Protein AF-A0AAD1ILA8-F1 (afdb_monomer)

Solvent-accessible surface area (backbone atoms only — not comparable to full-atom values): 13767 Å² total; per-residue (Å²): 59,34,38,40,30,42,32,25,52,46,62,40,74,48,41,81,54,54,57,96,43,59,66,67,35,44,80,66,77,27,53,70,44,63,45,71,55,59,33,23,88,81,38,39,68,64,47,38,56,45,35,50,38,48,50,47,34,50,51,37,78,45,13,73,84,74,76,45,63,57,86,26,33,30,28,31,19,33,30,44,12,4,28,45,23,44,37,40,40,47,46,10,83,45,51,61,59,94,92,45,94,67,68,51,75,27,56,41,50,30,28,36,27,30,52,24,64,21,64,38,58,79,46,62,47,46,42,98,88,68,48,73,16,50,59,14,40,30,58,72,39,42,23,86,77,32,47,70,58,21,45,73,66,10,37,58,78,42,65,45,54,84,35,40,39,32,43,35,38,29,27,71,50,23,77,80,52,57,51,65,30,52,53,50,38,44,52,48,32,35,76,38,65,15,56,30,38,38,34,40,29,67,76,32,28,33,55,34,72,27,44,60,92,54,65,59,78,77,58,70,90,63,36,33,65,12,45,45,73,74,61,47,56,41,56,20,41,36,36,42,66,84,78,50,75,44,84,47,73,44,37,65,63,57,56,51,51,54,48,36,54,64,52,64,53,74,83,92,120

Sequence (269 aa):
MVVWLHGGGWFTGDRTLAPDLSRFFAERGIAMASIEYRLSAAATFPAQLHDVRCAIRYLRGHAARWHLNPDRIGVWGSSAGGHLAALAGLTGHMDRLEGEDEGGDASVRAVAESYGPSDLSQSAAQMPDGSPSPETRLFGARPDQAVDRARAASPLYRVRHDAPAFQISHGTADTVVPQRHSQRLHTALNAAGAVSELYLVDGYRHGFLNPGGRLEAGITEFFDDGRLHAEGQSAATLFTSSCSSVSTTFGFDTIGDFFAHHLIEKDIS

InterPro domains:
  IPR029058 Alpha/Beta hydrolase fold [G3DSA:3.40.50.1820] (1-224)
  IPR029058 Alpha/Beta hydrolase fold [SSF53474] (2-217)
  IPR049492 BD-FAE-like domain [PF20434] (1-189)
  IPR050300 GDXG lipolytic enzyme [PTHR48081] (2-263)

pLDDT: mean 92.46, std 9.96, range [34.53, 98.88]

Mean predicted aligned error: 4.26 Å

Structure (mmCIF, N/CA/C/O backbone):
data_AF-A0AAD1ILA8-F1
#
_entry.id   AF-A0AAD1ILA8-F1
#
loop_
_atom_site.group_PDB
_atom_site.id
_atom_site.type_symbol
_atom_site.label_atom_id
_atom_site.label_alt_id
_atom_site.label_comp_id
_atom_site.label_asym_id
_atom_site.label_entity_id
_atom_site.label_seq_id
_atom_site.pdbx_PDB_ins_code
_atom_site.Cartn_x
_atom_site.Cartn_y
_atom_site.Cartn_z
_atom_site.occupancy
_atom_site.B_iso_or_equiv
_atom_site.auth_seq_id
_atom_site.auth_comp_id
_atom_site.auth_asym_id
_atom_site.auth_atom_id
_atom_site.pdbx_PDB_model_num
ATOM 1 N N . MET A 1 1 ? -9.264 -8.880 10.677 1.00 96.56 1 MET A N 1
ATOM 2 C CA . MET A 1 1 ? -7.813 -9.135 10.533 1.00 96.56 1 MET A CA 1
ATOM 3 C C . MET A 1 1 ? -7.233 -8.156 9.529 1.00 96.56 1 MET A C 1
ATOM 5 O O . MET A 1 1 ? -7.985 -7.665 8.696 1.00 96.56 1 MET A O 1
ATOM 9 N N . VAL A 1 2 ? -5.928 -7.914 9.584 1.00 97.94 2 VAL A N 1
ATOM 10 C CA . VAL A 1 2 ? -5.189 -7.105 8.608 1.00 97.94 2 VAL A CA 1
ATOM 11 C C . VAL A 1 2 ? -4.089 -7.957 7.982 1.00 97.94 2 VAL A C 1
ATOM 13 O O . VAL A 1 2 ? -3.301 -8.574 8.699 1.00 97.94 2 VAL A O 1
ATOM 16 N N . VAL A 1 3 ? -4.049 -7.998 6.653 1.00 98.38 3 VAL A N 1
ATOM 17 C CA . VAL A 1 3 ? -2.976 -8.630 5.877 1.00 98.38 3 VAL A CA 1
ATOM 18 C C . VAL A 1 3 ? -1.878 -7.598 5.640 1.00 98.38 3 VAL A C 1
ATOM 20 O O . VAL A 1 3 ? -2.161 -6.547 5.075 1.00 98.38 3 VAL A O 1
ATOM 23 N N . TRP A 1 4 ? -0.650 -7.882 6.067 1.00 97.94 4 TRP A N 1
ATOM 24 C CA . TRP A 1 4 ? 0.506 -7.012 5.845 1.00 97.94 4 TRP A CA 1
ATOM 25 C C . TRP A 1 4 ? 1.328 -7.465 4.634 1.00 97.94 4 TRP A C 1
ATOM 27 O O . TRP A 1 4 ? 1.607 -8.659 4.486 1.00 97.94 4 TRP A O 1
ATOM 37 N N . LEU A 1 5 ? 1.751 -6.496 3.817 1.00 98.00 5 LEU A N 1
ATOM 38 C CA . LEU A 1 5 ? 2.577 -6.666 2.624 1.00 98.00 5 LEU A CA 1
ATOM 39 C C . LEU A 1 5 ? 3.855 -5.827 2.743 1.00 98.00 5 LEU A C 1
ATOM 41 O O . LEU A 1 5 ? 3.797 -4.601 2.845 1.00 98.00 5 LEU A O 1
ATOM 45 N N . HIS A 1 6 ? 5.012 -6.484 2.693 1.00 95.38 6 HIS A N 1
ATOM 46 C CA . HIS A 1 6 ? 6.308 -5.807 2.746 1.00 95.38 6 HIS A CA 1
ATOM 47 C C . HIS A 1 6 ? 6.610 -5.014 1.461 1.00 95.38 6 HIS A C 1
ATOM 49 O O . HIS A 1 6 ? 6.093 -5.343 0.392 1.00 95.38 6 HIS A O 1
ATOM 55 N N . GLY A 1 7 ? 7.477 -4.000 1.559 1.00 94.06 7 GLY A N 1
ATOM 56 C CA . GLY A 1 7 ? 8.055 -3.281 0.418 1.00 94.06 7 GLY A CA 1
ATOM 57 C C . GLY A 1 7 ? 9.211 -4.035 -0.252 1.00 94.06 7 GLY A C 1
ATOM 58 O O . GLY A 1 7 ? 9.182 -5.255 -0.342 1.00 94.06 7 GLY A O 1
ATOM 59 N N . GLY A 1 8 ? 10.241 -3.342 -0.746 1.00 92.69 8 GLY A N 1
ATOM 60 C CA . GLY A 1 8 ? 11.394 -3.994 -1.400 1.00 92.69 8 GLY A CA 1
ATOM 61 C C . GLY A 1 8 ? 11.319 -4.070 -2.928 1.00 92.69 8 GLY A C 1
ATOM 62 O O . GLY A 1 8 ? 11.888 -4.971 -3.551 1.00 92.69 8 GLY A O 1
ATOM 63 N N . GLY A 1 9 ? 10.600 -3.134 -3.559 1.00 94.25 9 GLY A N 1
ATOM 64 C CA . GLY A 1 9 ? 10.591 -2.971 -5.020 1.00 94.25 9 GLY A CA 1
ATOM 65 C C . GLY A 1 9 ? 10.175 -4.227 -5.791 1.00 94.25 9 GLY A C 1
ATOM 66 O O . GLY A 1 9 ? 10.640 -4.447 -6.906 1.00 94.25 9 GLY A O 1
ATOM 67 N N . TRP A 1 10 ? 9.371 -5.098 -5.177 1.00 97.50 10 TRP A N 1
ATOM 68 C CA . TRP A 1 10 ? 8.982 -6.409 -5.703 1.00 97.50 10 TRP A CA 1
ATOM 69 C C . TRP A 1 10 ? 10.145 -7.370 -6.003 1.00 97.50 10 TRP A C 1
ATOM 71 O O . TRP A 1 10 ? 9.895 -8.441 -6.545 1.00 97.50 10 TRP A O 1
ATOM 81 N N . PHE A 1 11 ? 11.409 -7.033 -5.724 1.00 95.00 11 PHE A N 1
ATOM 82 C CA . PHE A 1 11 ? 12.576 -7.871 -6.049 1.00 95.00 11 PHE A CA 1
ATOM 83 C C . PHE A 1 11 ? 13.343 -8.358 -4.814 1.00 95.00 11 PHE A C 1
ATOM 85 O O . PHE A 1 11 ? 14.230 -9.197 -4.955 1.00 95.00 11 PHE A O 1
ATOM 92 N N . THR A 1 12 ? 13.015 -7.844 -3.630 1.00 93.31 12 THR A N 1
ATOM 93 C CA . THR A 1 12 ? 13.612 -8.214 -2.343 1.00 93.31 12 THR A CA 1
ATOM 94 C C . THR A 1 12 ? 12.587 -8.040 -1.218 1.00 93.31 12 THR A C 1
ATOM 96 O O . THR A 1 12 ? 11.487 -7.534 -1.444 1.00 93.31 12 THR A O 1
ATOM 99 N N . GLY A 1 13 ? 12.964 -8.440 -0.008 1.00 90.94 13 GLY A N 1
ATOM 100 C CA . GLY A 1 13 ? 12.118 -8.420 1.178 1.00 90.94 13 GLY A CA 1
ATOM 101 C C . GLY A 1 13 ? 11.435 -9.756 1.440 1.00 90.94 13 GLY A C 1
ATOM 102 O O . GLY A 1 13 ? 11.491 -10.672 0.620 1.00 90.94 13 GLY A O 1
ATOM 103 N N . ASP A 1 14 ? 10.843 -9.849 2.625 1.00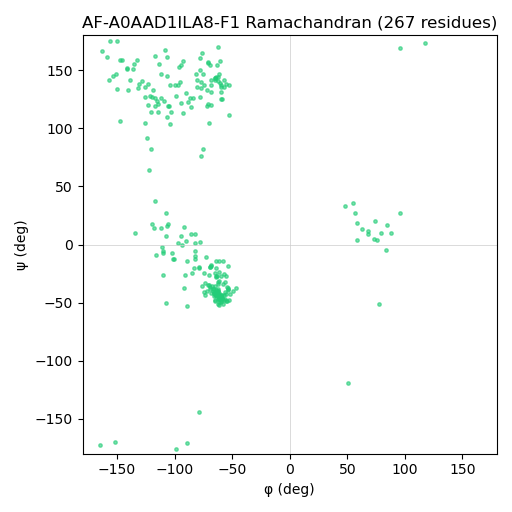 91.38 14 ASP A N 1
ATOM 104 C CA . ASP A 1 14 ? 10.092 -11.008 3.087 1.00 91.38 14 ASP A CA 1
ATOM 105 C C . ASP A 1 14 ? 9.082 -10.588 4.171 1.00 91.38 14 ASP A C 1
ATOM 107 O O . ASP A 1 14 ? 9.059 -9.440 4.644 1.00 91.38 14 ASP A O 1
ATOM 111 N N . ARG A 1 15 ? 8.251 -11.532 4.618 1.00 89.81 15 ARG A N 1
ATOM 112 C CA . ARG A 1 15 ? 7.205 -11.305 5.630 1.00 89.81 15 ARG A CA 1
ATOM 113 C C . ARG A 1 15 ? 7.735 -10.846 6.995 1.00 89.81 15 ARG A C 1
ATOM 115 O O . ARG A 1 15 ? 6.944 -10.423 7.841 1.00 89.81 15 ARG A O 1
ATOM 122 N N . THR A 1 16 ? 9.036 -10.965 7.265 1.00 87.50 16 THR A N 1
ATOM 123 C CA . THR A 1 16 ? 9.667 -10.539 8.526 1.00 87.50 16 THR A CA 1
ATOM 124 C C . THR A 1 16 ? 9.991 -9.046 8.558 1.00 87.50 16 THR A C 1
ATOM 126 O O . THR A 1 16 ? 10.391 -8.538 9.604 1.00 87.50 16 THR A O 1
ATOM 129 N N . LEU A 1 17 ? 9.783 -8.327 7.449 1.00 85.25 17 LEU A N 1
ATOM 130 C CA . LEU A 1 17 ? 9.826 -6.861 7.399 1.00 85.25 17 LEU A CA 1
ATOM 131 C C . LEU A 1 17 ? 8.557 -6.192 7.951 1.00 85.25 17 LEU A C 1
ATOM 133 O O . LEU A 1 17 ? 8.446 -4.970 7.920 1.00 85.25 17 LEU A O 1
ATOM 137 N N . ALA A 1 18 ? 7.593 -6.970 8.449 1.00 85.81 18 ALA A N 1
ATOM 138 C CA . ALA A 1 18 ? 6.435 -6.414 9.135 1.00 85.81 18 ALA A CA 1
ATOM 139 C C . ALA A 1 18 ? 6.848 -5.599 10.371 1.00 85.81 18 ALA A C 1
ATOM 141 O O . ALA A 1 18 ? 7.691 -6.068 11.143 1.00 85.81 18 ALA A O 1
ATOM 142 N N . PRO A 1 19 ? 6.243 -4.417 10.602 1.00 83.88 19 PRO A N 1
ATOM 143 C CA . PRO A 1 19 ? 6.419 -3.710 11.862 1.00 83.88 19 PRO A CA 1
ATOM 144 C C . PRO A 1 19 ? 5.876 -4.579 13.005 1.00 83.88 19 PRO A C 1
ATOM 146 O O . PRO A 1 19 ? 4.843 -5.244 12.853 1.00 83.88 19 PRO A O 1
ATOM 149 N N . ASP A 1 20 ? 6.565 -4.599 14.150 1.00 86.00 20 ASP A N 1
ATOM 150 C CA . ASP A 1 20 ? 6.153 -5.414 15.299 1.00 86.00 20 ASP A CA 1
ATOM 151 C C . ASP A 1 20 ? 4.978 -4.762 16.041 1.00 86.00 20 ASP A C 1
ATOM 153 O O . ASP A 1 20 ? 5.115 -4.132 17.088 1.00 86.00 20 ASP A O 1
ATOM 157 N N . LEU A 1 21 ? 3.796 -4.894 15.442 1.00 88.50 21 LEU A N 1
ATOM 158 C CA . LEU A 1 21 ? 2.537 -4.322 15.921 1.00 88.50 21 LEU A CA 1
ATOM 159 C C . LEU A 1 21 ? 1.512 -5.406 16.257 1.00 88.50 21 LEU A C 1
ATOM 161 O O . LEU A 1 21 ? 0.330 -5.122 16.440 1.00 88.50 21 LEU A O 1
ATOM 165 N N . SER A 1 22 ? 1.958 -6.658 16.363 1.00 87.69 22 SER A N 1
ATOM 166 C CA . SER A 1 22 ? 1.089 -7.808 16.624 1.00 87.69 22 SER A CA 1
ATOM 167 C C . SER A 1 22 ? 0.256 -7.612 17.897 1.00 87.69 22 SER A C 1
ATOM 169 O O . SER A 1 22 ? -0.967 -7.747 17.869 1.00 87.69 22 SER A O 1
ATOM 171 N N . ARG A 1 23 ? 0.904 -7.202 18.994 1.00 91.31 23 ARG A N 1
ATOM 172 C CA . ARG A 1 23 ? 0.240 -6.859 20.258 1.00 91.31 23 ARG A CA 1
ATOM 173 C C . ARG A 1 23 ? -0.649 -5.622 20.127 1.00 91.31 23 ARG A C 1
ATOM 175 O O . ARG A 1 23 ? -1.782 -5.644 20.595 1.00 91.31 23 ARG A O 1
ATOM 182 N N . PHE A 1 24 ? -0.150 -4.584 19.463 1.00 93.25 24 PHE A N 1
ATOM 183 C CA . PHE A 1 24 ? -0.859 -3.322 19.249 1.00 93.25 24 PHE A CA 1
ATOM 184 C C . PHE A 1 24 ? -2.211 -3.519 18.537 1.00 93.25 24 PHE A C 1
ATOM 186 O O . PHE A 1 24 ? -3.225 -2.954 18.951 1.00 93.25 24 PHE A O 1
ATOM 193 N N . PHE A 1 25 ? -2.253 -4.361 17.500 1.00 95.06 25 PHE A N 1
ATOM 194 C CA . PHE A 1 25 ? -3.494 -4.716 16.810 1.00 95.06 25 PHE A CA 1
ATOM 195 C C . PHE A 1 25 ? -4.343 -5.712 17.611 1.00 95.06 25 PHE A C 1
ATOM 197 O O . PHE A 1 25 ? -5.570 -5.587 17.621 1.00 95.06 25 PHE A O 1
ATOM 204 N N . ALA A 1 26 ? -3.728 -6.661 18.326 1.00 93.75 26 ALA A N 1
ATOM 205 C CA . ALA A 1 26 ? -4.461 -7.618 19.157 1.00 93.75 26 ALA A CA 1
ATOM 206 C C . ALA A 1 26 ? -5.249 -6.927 20.283 1.00 93.75 26 ALA A C 1
ATOM 208 O O . ALA A 1 26 ? -6.396 -7.295 20.536 1.00 93.75 26 ALA A O 1
ATOM 209 N N . GLU A 1 27 ? -4.686 -5.886 20.902 1.00 94.44 27 GLU A N 1
ATOM 210 C CA . GLU A 1 27 ? -5.367 -5.051 21.906 1.00 94.44 27 GLU A CA 1
ATOM 211 C C . GLU A 1 27 ? -6.576 -4.291 21.320 1.00 94.44 27 GLU A C 1
ATOM 213 O O . GLU A 1 27 ? -7.505 -3.954 22.051 1.00 94.44 27 GLU A O 1
ATOM 218 N N . ARG A 1 28 ? -6.626 -4.115 19.991 1.00 94.50 28 ARG A N 1
ATOM 219 C CA . ARG A 1 28 ? -7.769 -3.572 19.232 1.00 94.50 28 ARG A CA 1
ATOM 220 C C . ARG A 1 28 ? -8.706 -4.654 18.676 1.00 94.50 28 ARG A C 1
ATOM 222 O O . ARG A 1 28 ? -9.608 -4.355 17.898 1.00 94.50 28 ARG A O 1
ATOM 229 N N . GLY A 1 29 ? -8.503 -5.924 19.036 1.00 94.69 29 GLY A N 1
ATOM 230 C CA . GLY A 1 29 ? -9.306 -7.048 18.541 1.00 94.69 29 GLY A CA 1
ATOM 231 C C . GLY A 1 29 ? -9.014 -7.436 17.086 1.00 94.69 29 GLY A C 1
ATOM 232 O O . GLY A 1 29 ? -9.837 -8.082 16.436 1.00 94.69 29 GLY A O 1
ATOM 233 N N . ILE A 1 30 ? -7.852 -7.050 16.556 1.00 96.62 30 ILE A N 1
ATOM 234 C CA . ILE A 1 30 ? -7.455 -7.280 15.167 1.00 96.62 30 ILE A CA 1
ATOM 235 C C . ILE A 1 30 ? -6.243 -8.218 15.133 1.00 96.62 30 ILE A C 1
ATOM 237 O O . ILE A 1 30 ? -5.195 -7.933 15.697 1.00 96.62 30 ILE A O 1
ATOM 241 N N . ALA A 1 31 ? -6.355 -9.339 14.421 1.00 96.50 31 ALA A N 1
ATOM 242 C CA . ALA A 1 31 ? -5.196 -10.172 14.100 1.00 96.50 31 ALA A CA 1
ATOM 243 C C . ALA A 1 31 ? -4.413 -9.595 12.910 1.00 96.50 31 ALA A C 1
ATOM 245 O O . ALA A 1 31 ? -5.032 -9.150 11.940 1.00 96.50 31 ALA A O 1
ATOM 246 N N . MET A 1 32 ? -3.081 -9.674 12.953 1.00 95.94 32 MET A N 1
ATOM 247 C CA . MET A 1 32 ? -2.205 -9.396 11.811 1.00 95.94 32 MET A CA 1
ATOM 248 C C . MET A 1 32 ? -1.753 -10.693 11.136 1.00 95.94 32 MET A C 1
ATOM 250 O O . MET A 1 32 ? -1.357 -11.643 11.811 1.00 95.94 32 MET A O 1
ATOM 254 N N . ALA A 1 33 ? -1.755 -10.707 9.806 1.00 96.38 33 ALA A N 1
ATOM 255 C CA . ALA A 1 33 ? -1.200 -11.777 8.987 1.00 96.38 33 ALA A CA 1
ATOM 256 C C . ALA A 1 33 ? -0.184 -11.186 8.000 1.00 96.38 33 ALA A C 1
ATOM 258 O O . ALA A 1 33 ? -0.568 -10.553 7.023 1.00 96.38 33 ALA A O 1
ATOM 259 N N . SER A 1 34 ? 1.110 -11.377 8.255 1.00 96.25 34 SER A N 1
ATOM 260 C CA . SER A 1 34 ? 2.169 -10.995 7.312 1.00 96.25 34 SER A CA 1
ATOM 261 C C . SER A 1 34 ? 2.406 -12.126 6.313 1.00 96.25 34 SER A C 1
ATOM 263 O O . SER A 1 34 ? 2.622 -13.269 6.734 1.00 96.25 34 SER A O 1
ATOM 265 N N . ILE A 1 35 ? 2.346 -11.828 5.015 1.00 97.31 35 ILE A N 1
ATOM 266 C CA . ILE A 1 35 ? 2.443 -12.832 3.946 1.00 97.31 35 ILE A CA 1
ATOM 267 C C . ILE A 1 35 ? 3.674 -12.617 3.063 1.00 97.31 35 ILE A C 1
ATOM 269 O O . ILE A 1 35 ? 4.249 -11.532 3.027 1.00 97.31 35 ILE A O 1
ATOM 273 N N . GLU A 1 36 ? 4.041 -13.666 2.332 1.00 96.38 36 GLU A N 1
ATOM 274 C CA . GLU A 1 36 ? 5.001 -13.607 1.228 1.00 96.38 36 GLU A CA 1
ATOM 275 C C . GLU A 1 36 ? 4.266 -13.430 -0.102 1.00 96.38 36 GLU A C 1
ATOM 277 O O . GLU A 1 36 ? 3.134 -13.895 -0.265 1.00 96.38 36 GLU A O 1
ATOM 282 N N . TYR A 1 37 ? 4.952 -12.849 -1.080 1.00 98.19 37 TYR A N 1
ATOM 283 C CA . TYR A 1 37 ? 4.574 -12.905 -2.489 1.00 98.19 37 TYR A CA 1
ATOM 284 C C . TYR A 1 37 ? 5.819 -13.183 -3.340 1.00 98.19 37 TYR A C 1
ATOM 286 O O . TYR A 1 37 ? 6.939 -12.837 -2.961 1.00 98.19 37 TYR A O 1
ATOM 294 N N . ARG A 1 38 ? 5.660 -13.835 -4.498 1.00 98.31 38 ARG A N 1
ATOM 295 C CA . ARG A 1 38 ? 6.789 -14.162 -5.381 1.00 98.31 38 ARG A CA 1
ATOM 296 C C . ARG A 1 38 ? 7.510 -12.892 -5.816 1.00 98.31 38 ARG A C 1
ATOM 298 O O . ARG A 1 38 ? 6.914 -12.007 -6.420 1.00 98.31 38 ARG A O 1
ATOM 305 N N . LEU A 1 39 ? 8.814 -12.825 -5.578 1.00 98.38 39 LEU A N 1
ATOM 306 C CA . LEU A 1 39 ? 9.646 -11.718 -6.047 1.00 98.38 39 LEU A CA 1
ATOM 307 C C . LEU A 1 39 ? 9.830 -11.770 -7.574 1.00 98.38 39 LEU A C 1
ATOM 309 O O . LEU A 1 39 ? 9.734 -12.828 -8.196 1.00 98.38 39 LEU A O 1
ATOM 313 N N . SER A 1 40 ? 10.138 -10.628 -8.182 1.00 97.88 40 SER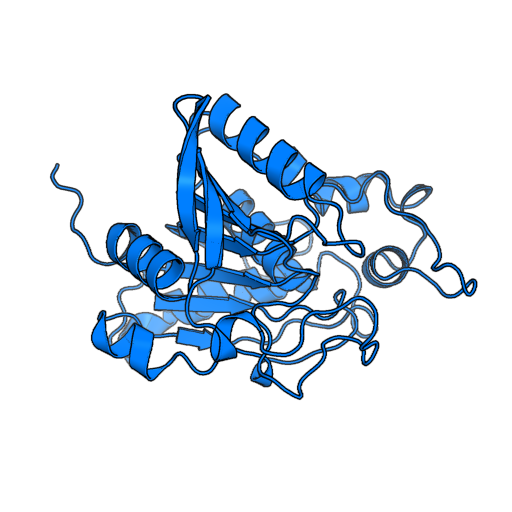 A N 1
ATOM 314 C CA . SER A 1 40 ? 10.222 -10.433 -9.636 1.00 97.88 40 SER A CA 1
ATOM 315 C C . SER A 1 40 ? 11.282 -11.294 -10.329 1.00 97.88 40 SER A C 1
ATOM 317 O O . SER A 1 40 ? 11.142 -11.613 -11.506 1.00 97.88 40 SER A O 1
ATOM 319 N N . ALA A 1 41 ? 12.307 -11.737 -9.594 1.00 96.56 41 ALA A N 1
ATOM 320 C CA . ALA A 1 41 ? 13.284 -12.706 -10.086 1.00 96.56 41 ALA A CA 1
ATOM 321 C C . ALA A 1 41 ? 12.699 -14.122 -10.261 1.00 96.56 41 ALA A C 1
ATOM 323 O O . ALA A 1 41 ? 13.207 -14.896 -11.068 1.00 96.56 41 ALA A O 1
ATOM 324 N N . ALA A 1 42 ? 11.649 -14.465 -9.508 1.00 97.81 42 ALA A N 1
ATOM 325 C CA . ALA A 1 42 ? 10.967 -15.754 -9.591 1.00 97.81 42 ALA A CA 1
ATOM 326 C C . ALA A 1 42 ? 9.792 -15.727 -10.581 1.00 97.81 42 ALA A C 1
ATOM 328 O O . ALA A 1 42 ? 9.554 -16.716 -11.272 1.00 97.81 42 ALA A O 1
ATOM 329 N N . ALA A 1 43 ? 9.050 -14.616 -10.649 1.00 97.69 43 ALA A N 1
ATOM 330 C CA . ALA A 1 43 ? 7.932 -14.453 -11.576 1.00 97.69 43 ALA A CA 1
ATOM 331 C C . ALA A 1 43 ? 7.624 -12.975 -11.854 1.00 97.69 43 ALA A C 1
ATOM 333 O O . ALA A 1 43 ? 7.628 -12.151 -10.944 1.00 97.69 43 ALA A O 1
ATOM 334 N N . THR A 1 44 ? 7.285 -12.641 -13.099 1.00 97.81 44 THR A N 1
ATOM 335 C CA . THR A 1 44 ? 6.846 -11.288 -13.476 1.00 97.81 44 THR A CA 1
ATOM 336 C C . THR A 1 44 ? 5.387 -11.032 -13.082 1.00 97.81 44 THR A C 1
ATOM 338 O O . THR A 1 44 ? 4.596 -11.968 -12.937 1.00 97.81 44 THR A O 1
ATOM 341 N N . PHE A 1 45 ? 4.990 -9.763 -12.996 1.00 98.19 45 PHE A N 1
ATOM 342 C CA . PHE A 1 45 ? 3.593 -9.358 -12.813 1.00 98.19 45 PHE A CA 1
ATOM 343 C C . PHE A 1 45 ? 2.691 -10.004 -13.883 1.00 98.19 45 PHE A C 1
ATOM 345 O O . PHE A 1 45 ? 3.081 -10.015 -15.058 1.00 98.19 45 PHE A O 1
ATOM 352 N N . PRO A 1 46 ? 1.493 -10.522 -13.533 1.00 97.88 46 PRO A N 1
ATOM 353 C CA . PRO A 1 46 ? 0.726 -10.302 -12.292 1.00 97.88 46 PRO A CA 1
ATOM 354 C C . PRO A 1 46 ? 0.954 -11.291 -11.131 1.00 97.88 46 PRO A C 1
ATOM 356 O O . PRO A 1 46 ? 0.164 -11.285 -10.187 1.00 97.88 46 PRO A O 1
ATOM 359 N N . ALA A 1 47 ? 2.015 -12.108 -11.143 1.00 98.38 47 ALA A N 1
ATOM 360 C CA . ALA A 1 47 ? 2.235 -13.154 -10.133 1.00 98.38 47 ALA A CA 1
ATOM 361 C C . ALA A 1 47 ? 2.148 -12.658 -8.675 1.00 98.38 47 ALA A C 1
ATOM 363 O O . ALA A 1 47 ? 1.499 -13.293 -7.849 1.00 98.38 47 ALA A O 1
ATOM 364 N N . GLN A 1 48 ? 2.725 -11.489 -8.381 1.00 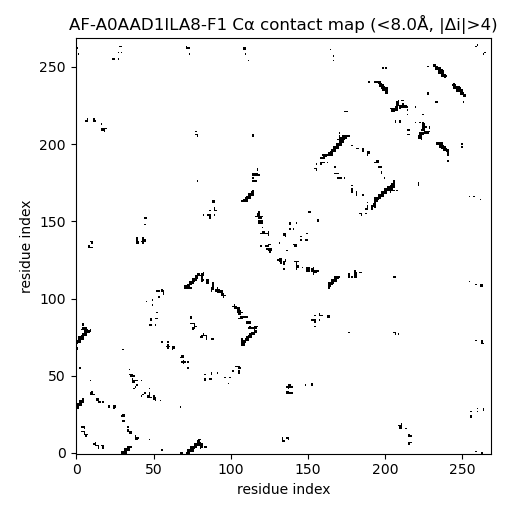98.69 48 GLN A N 1
ATOM 365 C CA . GLN A 1 48 ? 2.699 -10.863 -7.054 1.00 98.69 48 GLN A CA 1
ATOM 366 C C . GLN A 1 48 ? 1.266 -10.597 -6.577 1.00 98.69 48 GLN A C 1
ATOM 368 O O . GLN A 1 48 ? 0.906 -10.914 -5.447 1.00 98.69 48 GLN A O 1
ATOM 373 N N . LEU A 1 49 ? 0.430 -10.025 -7.450 1.00 98.62 49 LEU A N 1
ATOM 374 C CA . LEU A 1 49 ? -0.960 -9.714 -7.125 1.00 98.62 49 LEU A CA 1
ATOM 375 C C . LEU A 1 49 ? -1.793 -10.993 -6.975 1.00 98.62 49 LEU A C 1
ATOM 377 O O . LEU A 1 49 ? -2.659 -11.053 -6.103 1.00 98.62 49 LEU A O 1
ATOM 381 N N . HIS A 1 50 ? -1.520 -12.018 -7.789 1.00 98.44 50 HIS A N 1
ATOM 382 C CA . HIS A 1 50 ? -2.167 -13.326 -7.651 1.00 98.44 50 HIS A CA 1
ATOM 383 C C . HIS A 1 50 ? -1.855 -13.960 -6.294 1.00 98.44 50 HIS A C 1
ATOM 385 O O . HIS A 1 50 ? -2.765 -14.472 -5.649 1.00 98.44 50 HIS A O 1
ATOM 391 N N . ASP A 1 51 ? -0.611 -13.864 -5.820 1.00 98.56 51 ASP A N 1
ATOM 392 C CA . ASP A 1 51 ? -0.222 -14.400 -4.512 1.00 98.56 51 ASP A CA 1
ATOM 393 C C . ASP A 1 51 ? -0.944 -13.680 -3.368 1.00 98.56 51 ASP A C 1
ATOM 395 O O . ASP A 1 51 ? -1.485 -14.330 -2.473 1.00 98.56 51 ASP A O 1
ATOM 399 N N . VAL A 1 52 ? -1.043 -12.346 -3.430 1.00 98.62 52 VAL A N 1
ATOM 400 C CA . VAL A 1 52 ? -1.779 -11.549 -2.433 1.00 98.62 52 VAL A CA 1
ATOM 401 C C . VAL A 1 52 ? -3.262 -11.926 -2.402 1.00 98.62 52 VAL A C 1
ATOM 403 O O . VAL A 1 52 ? -3.825 -12.160 -1.331 1.00 98.62 52 VAL A O 1
ATOM 406 N N . ARG A 1 53 ? -3.907 -12.029 -3.568 1.00 98.38 53 ARG A N 1
ATOM 407 C CA . ARG A 1 53 ? -5.322 -12.420 -3.669 1.00 98.38 53 ARG A CA 1
ATOM 408 C C . ARG A 1 53 ? -5.553 -13.856 -3.200 1.00 98.38 53 ARG A C 1
ATOM 410 O O . ARG A 1 53 ? -6.512 -14.113 -2.473 1.00 98.38 53 ARG A O 1
ATOM 417 N N . CYS A 1 54 ? -4.651 -14.771 -3.553 1.00 98.06 54 CYS A N 1
ATOM 418 C CA . CYS A 1 54 ? -4.652 -16.150 -3.074 1.00 98.06 54 CYS A CA 1
ATOM 419 C C . CYS A 1 54 ? -4.556 -16.205 -1.545 1.00 98.06 54 CYS A C 1
ATOM 421 O O . CYS A 1 54 ? -5.363 -16.873 -0.900 1.00 98.06 54 CYS A O 1
ATOM 423 N N . ALA A 1 55 ? -3.648 -15.435 -0.943 1.00 98.12 55 ALA A N 1
ATOM 424 C CA . ALA A 1 55 ? -3.506 -15.363 0.505 1.00 98.12 55 ALA A CA 1
ATOM 425 C C . ALA A 1 55 ? -4.760 -14.798 1.194 1.00 98.12 55 ALA A C 1
ATOM 427 O O . ALA A 1 55 ? -5.185 -15.342 2.214 1.00 98.12 55 ALA A O 1
ATOM 428 N N . ILE A 1 56 ? -5.397 -13.764 0.629 1.00 98.44 56 ILE A N 1
ATOM 429 C CA . ILE A 1 56 ? -6.673 -13.230 1.137 1.00 98.44 56 ILE A CA 1
ATOM 430 C C . ILE A 1 56 ? -7.758 -14.313 1.109 1.00 98.44 56 ILE A C 1
ATOM 432 O O . ILE A 1 56 ? -8.407 -14.549 2.131 1.00 98.44 56 ILE A O 1
ATOM 436 N N . ARG A 1 57 ? -7.927 -15.016 -0.021 1.00 97.81 57 ARG A N 1
ATOM 437 C CA . ARG A 1 57 ? -8.890 -16.126 -0.140 1.00 97.81 57 ARG A CA 1
ATOM 438 C C . ARG A 1 57 ? -8.589 -17.247 0.849 1.00 97.81 57 ARG A C 1
ATOM 440 O O . ARG A 1 57 ? -9.501 -17.747 1.505 1.00 97.81 57 ARG A O 1
ATOM 447 N N . TYR A 1 58 ? -7.319 -17.612 0.999 1.00 97.50 58 TYR A N 1
ATOM 448 C CA . TYR A 1 58 ? -6.887 -18.641 1.936 1.00 97.50 58 TYR A CA 1
ATOM 449 C C . TYR A 1 58 ? -7.227 -18.256 3.380 1.00 97.50 58 TYR A C 1
ATOM 451 O O . TYR A 1 58 ? -7.853 -19.042 4.092 1.00 97.50 58 TYR A O 1
ATOM 459 N N . LEU A 1 59 ? -6.882 -17.039 3.806 1.00 97.56 59 LEU A N 1
ATOM 460 C CA . LEU A 1 59 ? -7.189 -16.539 5.147 1.00 97.56 59 LEU A CA 1
ATOM 461 C C . LEU A 1 59 ? -8.697 -16.458 5.396 1.00 97.56 59 LEU A C 1
ATOM 463 O O . LEU A 1 59 ? -9.155 -16.844 6.470 1.00 97.56 59 LEU A O 1
ATOM 467 N N . ARG A 1 60 ? -9.472 -16.023 4.397 1.00 97.62 60 ARG A N 1
ATOM 468 C CA . ARG A 1 60 ? -10.937 -15.994 4.448 1.00 97.62 60 ARG A CA 1
ATOM 469 C C . ARG A 1 60 ? -11.523 -17.397 4.617 1.00 97.62 60 ARG A C 1
ATOM 471 O O . ARG A 1 60 ? -12.280 -17.633 5.554 1.00 97.62 60 ARG A O 1
ATOM 478 N N . GLY A 1 61 ? -11.133 -18.343 3.762 1.00 97.50 61 GLY A N 1
ATOM 479 C CA . GLY A 1 61 ? -11.629 -19.723 3.784 1.00 97.50 61 GLY A CA 1
ATOM 480 C C . GLY A 1 61 ? -11.249 -20.503 5.047 1.00 97.50 61 GLY A C 1
ATOM 481 O O . GLY A 1 61 ? -11.957 -21.426 5.439 1.00 97.50 61 GLY A O 1
ATOM 482 N N . HIS A 1 62 ? -10.170 -20.102 5.725 1.00 97.44 62 HIS A N 1
ATOM 483 C CA . HIS A 1 62 ? -9.682 -20.746 6.947 1.00 97.44 62 HIS A CA 1
ATOM 484 C C . HIS A 1 62 ? -9.920 -19.916 8.216 1.00 97.44 62 HIS A C 1
ATOM 486 O O . HIS A 1 62 ? -9.462 -20.307 9.291 1.00 97.44 62 HIS A O 1
ATOM 492 N N . ALA A 1 63 ? -10.660 -18.806 8.135 1.00 97.38 63 ALA A N 1
ATOM 493 C CA . ALA A 1 63 ? -10.846 -17.865 9.240 1.00 97.38 63 ALA A CA 1
ATOM 494 C C . ALA A 1 63 ? -11.348 -18.540 10.532 1.00 97.38 63 ALA A C 1
ATOM 496 O O . ALA A 1 63 ? -10.865 -18.231 11.624 1.00 97.38 63 ALA A O 1
ATOM 497 N N . ALA A 1 64 ? -12.239 -19.532 10.406 1.00 97.44 64 ALA A N 1
ATOM 498 C CA . ALA A 1 64 ? -12.778 -20.298 11.531 1.00 97.44 64 ALA A CA 1
ATOM 499 C C . ALA A 1 64 ? -11.693 -21.005 12.366 1.00 97.44 64 ALA A C 1
ATOM 501 O O . ALA A 1 64 ? -11.818 -21.074 13.588 1.00 97.44 64 ALA A O 1
ATOM 502 N N . ARG A 1 65 ? -10.604 -21.473 11.735 1.00 96.81 65 ARG A N 1
ATOM 503 C CA . ARG A 1 65 ? -9.483 -22.150 12.416 1.00 96.81 65 ARG A CA 1
ATOM 504 C C . ARG A 1 65 ? -8.788 -21.247 13.434 1.00 96.81 65 ARG A C 1
ATOM 506 O O . ARG A 1 65 ? -8.255 -21.743 14.421 1.00 96.81 65 ARG A O 1
ATOM 513 N N . TRP A 1 66 ? -8.773 -19.943 13.176 1.00 94.44 66 TRP A N 1
ATOM 514 C CA . TRP A 1 66 ? -8.093 -18.947 14.004 1.00 94.44 66 TRP A CA 1
ATOM 515 C C . TRP A 1 66 ? -9.070 -18.009 14.715 1.00 94.44 66 TRP A C 1
ATOM 517 O O . TRP A 1 66 ? -8.657 -16.967 15.214 1.00 94.44 66 TRP A O 1
ATOM 527 N N . HIS A 1 67 ? -10.358 -18.367 14.756 1.00 94.50 67 HIS A N 1
ATOM 528 C CA . HIS A 1 67 ? -11.420 -17.555 15.356 1.00 94.50 67 HIS A CA 1
ATOM 529 C C . HIS A 1 67 ? -11.500 -16.131 14.780 1.00 94.50 67 HIS A C 1
ATOM 531 O O . HIS A 1 67 ? -11.801 -15.171 15.487 1.00 94.50 67 HIS A O 1
ATOM 537 N N . LEU A 1 68 ? -11.227 -15.992 13.481 1.00 95.44 68 LEU A N 1
ATOM 538 C CA . LEU A 1 68 ? -11.299 -14.724 12.765 1.00 95.44 68 LEU A CA 1
ATOM 539 C C . LEU A 1 68 ? -12.652 -14.579 12.063 1.00 95.44 68 LEU A C 1
ATOM 541 O O . LEU A 1 68 ? -13.273 -15.566 11.672 1.00 95.44 68 LEU A O 1
ATOM 545 N N . ASN A 1 69 ? -13.087 -13.336 11.858 1.00 95.88 69 ASN A N 1
ATOM 546 C CA . ASN A 1 69 ? -14.244 -13.042 11.019 1.00 95.88 69 ASN A CA 1
ATOM 547 C C . ASN A 1 69 ? -13.796 -12.918 9.540 1.00 95.88 69 ASN A C 1
ATOM 549 O O . ASN A 1 69 ? -12.985 -12.032 9.246 1.00 95.88 69 ASN A O 1
ATOM 553 N N . PRO A 1 70 ? -14.298 -13.774 8.626 1.00 96.69 70 PRO A N 1
ATOM 554 C CA . PRO A 1 70 ? -13.900 -13.782 7.214 1.00 96.69 70 PRO A CA 1
ATOM 555 C C . PRO A 1 70 ? -14.366 -12.548 6.422 1.00 96.69 70 PRO A C 1
ATOM 557 O O . PRO A 1 70 ? -13.777 -12.247 5.389 1.00 96.69 70 PRO A O 1
ATOM 560 N N . ASP A 1 71 ? -15.357 -11.803 6.917 1.00 95.88 71 ASP A N 1
ATOM 561 C CA . ASP A 1 71 ? -15.937 -10.627 6.247 1.00 95.88 71 ASP A CA 1
ATOM 562 C C . ASP A 1 71 ? -15.273 -9.307 6.686 1.00 95.88 71 ASP A C 1
ATOM 564 O O . ASP A 1 71 ? -15.641 -8.214 6.253 1.00 95.88 71 ASP A O 1
ATOM 568 N N . ARG A 1 72 ? -14.293 -9.390 7.596 1.00 96.56 72 ARG A N 1
ATOM 569 C CA . ARG A 1 72 ? -13.602 -8.246 8.210 1.00 96.56 72 ARG A CA 1
ATOM 570 C C . ARG A 1 72 ? -12.102 -8.341 7.958 1.00 96.56 72 ARG A C 1
ATOM 572 O O . ARG A 1 72 ? -11.301 -8.507 8.885 1.00 96.56 72 ARG A O 1
ATOM 579 N N . ILE A 1 73 ? -11.732 -8.257 6.684 1.00 98.38 73 ILE A N 1
ATOM 580 C CA . ILE A 1 73 ? -10.345 -8.302 6.210 1.00 98.38 73 ILE A CA 1
ATOM 581 C C . ILE A 1 73 ? -9.946 -6.912 5.715 1.00 98.38 73 ILE A C 1
ATOM 583 O O . ILE A 1 73 ? -10.603 -6.356 4.838 1.00 98.38 73 ILE A O 1
ATOM 587 N N . GLY A 1 74 ? -8.875 -6.361 6.277 1.00 98.62 74 GLY A N 1
ATOM 588 C CA . GLY A 1 74 ? -8.154 -5.215 5.729 1.00 98.62 74 GLY A CA 1
ATOM 589 C C . GLY A 1 74 ? -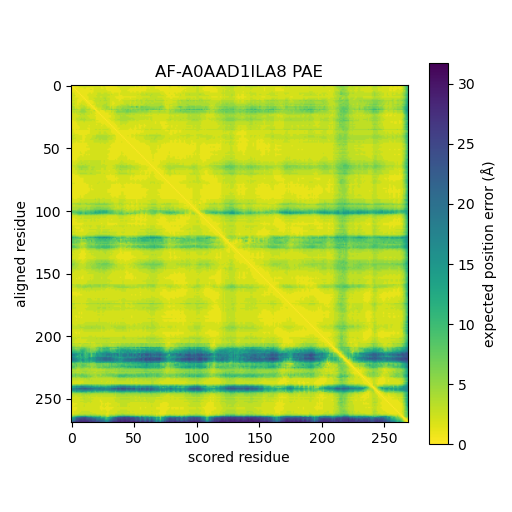6.816 -5.646 5.132 1.00 98.62 74 GLY A C 1
ATOM 590 O O . GLY A 1 74 ? -6.309 -6.722 5.456 1.00 98.62 74 GLY A O 1
ATOM 591 N N . VAL A 1 75 ? -6.231 -4.807 4.285 1.00 98.81 75 VAL A N 1
ATOM 592 C CA . VAL A 1 75 ? -4.880 -5.005 3.741 1.00 98.81 75 VAL A CA 1
ATOM 593 C C . VAL A 1 75 ? -4.046 -3.747 3.948 1.00 98.81 75 VAL A C 1
ATOM 595 O O . VAL A 1 75 ? -4.551 -2.634 3.827 1.00 98.81 75 VAL A O 1
ATOM 598 N N . TRP A 1 76 ? -2.779 -3.926 4.294 1.00 98.56 76 TRP A N 1
ATOM 599 C CA . TRP A 1 76 ? -1.837 -2.857 4.584 1.00 98.56 76 TRP A CA 1
ATOM 600 C C . TRP A 1 76 ? -0.477 -3.183 3.976 1.00 98.56 76 TRP A C 1
ATOM 602 O O . TRP A 1 76 ? -0.048 -4.333 4.026 1.00 98.56 76 TRP A O 1
ATOM 612 N N . GLY A 1 77 ? 0.226 -2.196 3.430 1.00 97.69 77 GLY A N 1
ATOM 613 C CA . GLY A 1 77 ? 1.608 -2.399 3.013 1.00 97.69 77 GLY A CA 1
ATOM 614 C C . GLY A 1 77 ? 2.391 -1.114 2.801 1.00 97.69 77 GLY A C 1
ATOM 615 O O . GLY A 1 77 ? 1.816 -0.027 2.706 1.00 97.69 77 GLY A O 1
ATOM 616 N N . SER A 1 78 ? 3.711 -1.269 2.693 1.00 95.69 78 SER A N 1
ATOM 617 C CA . SER A 1 78 ? 4.671 -0.202 2.390 1.00 95.69 78 SER A CA 1
ATOM 618 C C . SER A 1 78 ? 5.214 -0.316 0.967 1.00 95.69 78 SER A C 1
ATOM 620 O O . SER A 1 78 ? 5.425 -1.422 0.473 1.00 95.69 78 SER A O 1
ATOM 622 N N . SER A 1 79 ? 5.478 0.806 0.293 1.00 96.31 79 SER A N 1
ATOM 623 C CA . SER A 1 79 ? 6.173 0.847 -1.003 1.00 96.31 79 SER A CA 1
ATOM 624 C C . SER A 1 79 ? 5.562 -0.131 -2.032 1.00 96.31 79 SER A C 1
ATOM 626 O O . SER A 1 79 ? 4.373 -0.049 -2.344 1.00 96.31 79 SER A O 1
ATOM 628 N N . ALA A 1 80 ? 6.334 -1.101 -2.531 1.00 97.69 80 ALA A N 1
ATOM 629 C CA . ALA A 1 80 ? 5.863 -2.196 -3.384 1.00 97.69 80 ALA A CA 1
ATOM 630 C C . ALA A 1 80 ? 4.680 -2.991 -2.786 1.00 97.69 80 ALA A C 1
ATOM 632 O O . ALA A 1 80 ? 3.746 -3.344 -3.506 1.00 97.69 80 ALA A O 1
ATOM 633 N N . GLY A 1 81 ? 4.676 -3.231 -1.475 1.00 98.25 81 GLY A N 1
ATOM 634 C CA . GLY A 1 81 ? 3.565 -3.844 -0.749 1.00 98.25 81 GLY A CA 1
ATOM 635 C C . GLY A 1 81 ? 2.353 -2.923 -0.626 1.00 98.25 81 GLY A C 1
ATOM 636 O O . GLY A 1 81 ? 1.225 -3.394 -0.729 1.00 98.25 81 GLY A O 1
ATOM 637 N N . GLY A 1 82 ? 2.559 -1.611 -0.486 1.00 98.50 82 GLY A N 1
ATOM 638 C CA . GLY A 1 82 ? 1.487 -0.608 -0.519 1.00 98.50 82 GLY A CA 1
ATOM 639 C C . GLY A 1 82 ? 0.798 -0.560 -1.886 1.00 98.50 82 GLY A C 1
ATOM 640 O O . GLY A 1 82 ? -0.429 -0.584 -1.984 1.00 98.50 82 GLY A O 1
ATOM 641 N N . HIS A 1 83 ? 1.589 -0.620 -2.959 1.00 98.81 83 HIS A N 1
ATOM 642 C CA . HIS A 1 83 ? 1.096 -0.789 -4.328 1.00 98.81 83 HIS A CA 1
ATOM 643 C C . HIS A 1 83 ? 0.242 -2.056 -4.493 1.00 98.81 83 HIS A C 1
ATOM 645 O O . HIS A 1 83 ? -0.866 -1.987 -5.035 1.00 98.81 83 HIS A O 1
ATOM 651 N N . LEU A 1 84 ? 0.714 -3.199 -3.987 1.00 98.88 84 LEU A N 1
ATOM 652 C CA . LEU A 1 84 ? -0.037 -4.454 -4.033 1.00 98.88 84 LEU A CA 1
ATOM 653 C C . LEU A 1 84 ? -1.298 -4.413 -3.157 1.00 98.88 84 LEU A C 1
ATOM 655 O O . LEU A 1 84 ? -2.324 -4.951 -3.571 1.00 98.88 84 LEU A O 1
ATOM 659 N N . ALA A 1 85 ? -1.263 -3.742 -2.002 1.00 98.88 85 ALA A N 1
ATOM 660 C CA . ALA A 1 85 ? -2.421 -3.537 -1.131 1.00 98.88 85 ALA A CA 1
ATOM 661 C C . ALA A 1 85 ? -3.517 -2.742 -1.856 1.00 98.88 85 ALA A C 1
ATOM 663 O O . ALA A 1 85 ? -4.680 -3.155 -1.875 1.00 98.88 85 ALA A O 1
ATOM 664 N N . ALA A 1 86 ? -3.136 -1.653 -2.531 1.00 98.88 86 ALA A N 1
ATOM 665 C CA . ALA A 1 86 ? -4.050 -0.855 -3.337 1.00 98.88 86 ALA A CA 1
ATOM 666 C C . ALA A 1 86 ? -4.640 -1.655 -4.507 1.00 98.88 86 ALA A C 1
ATOM 668 O O . ALA A 1 86 ? -5.857 -1.647 -4.703 1.00 98.88 86 ALA A O 1
ATOM 669 N N . LEU A 1 87 ? -3.818 -2.395 -5.262 1.00 98.81 87 LEU A N 1
ATOM 670 C CA . LEU A 1 87 ? -4.317 -3.258 -6.340 1.00 98.81 87 LEU A CA 1
ATOM 671 C C . LEU A 1 87 ? -5.257 -4.349 -5.820 1.00 98.81 87 LEU A C 1
ATOM 673 O O . LEU A 1 87 ? -6.301 -4.580 -6.431 1.00 98.81 87 LEU A O 1
ATOM 677 N N . ALA A 1 88 ? -4.922 -5.007 -4.709 1.00 98.75 88 ALA A N 1
ATOM 678 C CA . ALA A 1 88 ? -5.765 -6.033 -4.104 1.00 98.75 88 ALA A CA 1
ATOM 679 C C . ALA A 1 88 ? -7.125 -5.455 -3.692 1.00 98.75 88 ALA A C 1
ATOM 681 O O . ALA A 1 88 ? -8.158 -6.006 -4.065 1.00 98.75 88 ALA A O 1
ATOM 682 N N . GLY A 1 89 ? -7.142 -4.294 -3.029 1.00 98.69 89 GLY A N 1
ATOM 683 C CA . GLY A 1 89 ? -8.385 -3.619 -2.656 1.00 98.69 89 GLY A CA 1
ATOM 684 C C . GLY A 1 89 ? -9.241 -3.187 -3.844 1.00 98.69 89 GLY A C 1
ATOM 685 O O . GLY A 1 89 ? -10.459 -3.360 -3.834 1.00 98.69 89 GLY A O 1
ATOM 686 N N . LEU A 1 90 ? -8.614 -2.687 -4.908 1.00 98.75 90 LEU A N 1
ATOM 687 C CA . LEU A 1 90 ? -9.325 -2.210 -6.096 1.00 98.75 90 LEU A CA 1
ATOM 688 C C . LEU A 1 90 ? -9.782 -3.333 -7.032 1.00 98.75 90 LEU A C 1
ATOM 690 O O . LEU A 1 90 ? -10.710 -3.136 -7.813 1.00 98.75 90 LEU A O 1
ATOM 694 N N . THR A 1 91 ? -9.182 -4.520 -6.949 1.00 98.19 91 THR A N 1
ATOM 695 C CA . THR A 1 91 ? -9.518 -5.669 -7.810 1.00 98.19 91 THR A CA 1
ATOM 696 C C . THR A 1 91 ? -10.213 -6.811 -7.074 1.00 98.19 91 THR A C 1
ATOM 698 O O . THR A 1 91 ? -10.679 -7.749 -7.715 1.00 98.19 91 THR A O 1
ATOM 701 N N . GLY A 1 92 ? -10.326 -6.758 -5.745 1.00 97.12 92 GLY A N 1
ATOM 702 C CA . GLY A 1 92 ? -10.856 -7.850 -4.922 1.00 97.12 92 GLY A CA 1
ATOM 703 C C . GLY A 1 92 ? -12.292 -8.274 -5.251 1.00 97.12 92 GLY A C 1
ATOM 704 O O . GLY A 1 92 ? -12.636 -9.437 -5.079 1.00 97.12 92 GLY A O 1
ATOM 705 N N . HIS A 1 93 ? -13.100 -7.357 -5.791 1.00 95.19 93 HIS A N 1
ATOM 706 C CA . HIS A 1 93 ? -14.466 -7.613 -6.267 1.00 95.19 93 HIS A CA 1
ATOM 707 C C . HIS A 1 93 ? -14.535 -8.496 -7.525 1.00 95.19 93 HIS A C 1
ATOM 709 O O . HIS A 1 93 ? -15.594 -9.028 -7.849 1.00 95.19 93 HIS A O 1
ATOM 715 N N . MET A 1 94 ? -13.433 -8.617 -8.269 1.00 96.00 94 MET A N 1
ATOM 716 C CA . MET A 1 94 ? -13.364 -9.464 -9.453 1.00 96.00 94 MET A CA 1
ATOM 717 C C . MET A 1 94 ? -13.205 -10.917 -9.012 1.00 96.00 94 MET A C 1
ATOM 719 O O . MET A 1 94 ? -12.250 -11.227 -8.294 1.00 96.00 94 MET A O 1
ATOM 723 N N . ASP A 1 95 ? -14.081 -11.802 -9.502 1.00 95.38 95 ASP A N 1
ATOM 724 C CA . ASP A 1 95 ? -13.998 -13.245 -9.230 1.00 95.38 95 ASP A CA 1
ATOM 725 C C . ASP A 1 95 ? -12.614 -13.804 -9.576 1.00 95.38 95 ASP A C 1
ATOM 727 O O . ASP A 1 95 ? -12.062 -14.617 -8.842 1.00 95.38 95 ASP A O 1
ATOM 731 N N . ARG A 1 96 ? -12.022 -13.327 -10.676 1.00 95.62 96 ARG A N 1
ATOM 732 C CA . ARG A 1 96 ? -10.717 -13.780 -11.148 1.00 95.62 96 ARG A CA 1
ATOM 733 C C . ARG A 1 96 ? -9.999 -12.706 -11.958 1.00 95.62 96 ARG A C 1
ATOM 735 O O . ARG A 1 96 ? -10.638 -11.956 -12.699 1.00 95.62 96 ARG A O 1
ATOM 742 N N . LEU A 1 97 ? -8.674 -12.654 -11.842 1.00 95.50 97 LEU A N 1
ATOM 743 C CA . LEU A 1 97 ? -7.809 -11.908 -12.757 1.00 95.50 97 LEU A CA 1
ATOM 744 C C . LEU A 1 97 ? -7.301 -12.788 -13.907 1.00 95.50 97 LEU A C 1
ATOM 746 O O . LEU A 1 97 ? -7.262 -14.013 -13.820 1.00 95.50 97 LEU A O 1
ATOM 750 N N . GLU A 1 98 ? -6.897 -12.159 -15.008 1.00 93.25 98 GLU A N 1
ATOM 751 C CA . GLU A 1 98 ? -6.280 -12.878 -16.123 1.00 93.25 98 GLU A CA 1
ATOM 752 C C . GLU A 1 98 ? -5.010 -13.61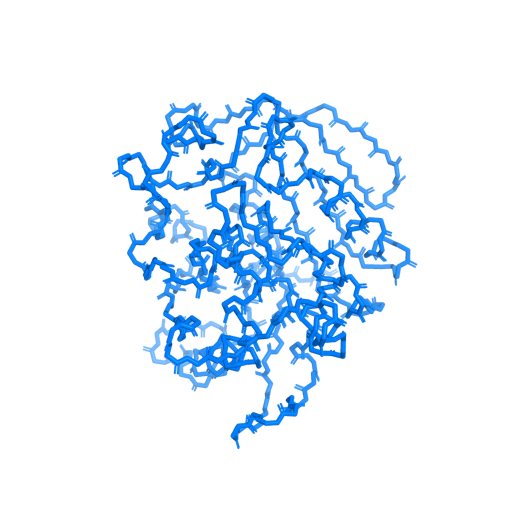5 -15.664 1.00 93.25 98 GLU A C 1
ATOM 754 O O . GLU A 1 98 ? -4.096 -13.012 -15.103 1.00 93.25 98 GLU A O 1
ATOM 759 N N . GLY A 1 99 ? -4.955 -14.928 -15.909 1.00 91.94 99 GLY A N 1
ATOM 760 C CA . GLY A 1 99 ? -3.836 -15.784 -15.504 1.00 91.94 99 GLY A CA 1
ATOM 761 C C . GLY A 1 99 ? -3.841 -16.205 -14.029 1.00 91.94 99 GLY A C 1
ATOM 762 O O . GLY A 1 99 ? -2.839 -16.737 -13.558 1.00 91.94 99 GLY A O 1
ATOM 763 N N . GLU A 1 100 ? -4.917 -15.946 -13.282 1.00 92.69 100 GLU A N 1
ATOM 764 C CA . GLU A 1 100 ? -5.083 -16.426 -11.907 1.00 92.69 100 GLU A CA 1
ATOM 765 C C . GLU A 1 100 ? -5.646 -17.862 -11.907 1.00 92.69 100 GLU A C 1
ATOM 767 O O . GLU A 1 100 ? -6.683 -18.133 -12.523 1.00 92.69 100 GLU A O 1
ATOM 772 N N . ASP A 1 101 ? -4.963 -18.788 -11.224 1.00 86.50 101 ASP A N 1
ATOM 773 C CA . ASP A 1 101 ? -5.300 -20.223 -11.243 1.00 86.50 101 ASP A CA 1
ATOM 774 C C . ASP A 1 101 ? -6.704 -20.498 -10.675 1.00 86.50 101 ASP A C 1
ATOM 776 O O . ASP A 1 101 ? -7.514 -21.229 -11.258 1.00 86.50 101 ASP A O 1
ATOM 780 N N . GLU A 1 102 ? -7.025 -19.844 -9.558 1.00 87.44 102 GLU A N 1
ATOM 781 C CA . GLU A 1 102 ? -8.274 -20.008 -8.817 1.00 87.44 102 GLU A CA 1
ATOM 782 C C . GLU A 1 102 ? -9.010 -18.674 -8.666 1.00 87.44 102 GLU A C 1
ATOM 784 O O . GLU A 1 102 ? -8.404 -17.641 -8.378 1.00 87.44 102 GLU A O 1
ATOM 789 N N . GLY A 1 103 ? -10.332 -18.710 -8.846 1.00 89.62 103 GLY A N 1
ATOM 790 C CA . GLY A 1 103 ? -11.211 -17.569 -8.591 1.00 89.62 103 GLY A CA 1
ATOM 791 C C . GLY A 1 103 ? -11.713 -17.524 -7.146 1.00 89.62 103 GLY A C 1
ATOM 792 O O . GLY A 1 103 ? -11.280 -18.301 -6.292 1.00 89.62 103 GLY A O 1
ATOM 793 N N . GLY A 1 104 ? -12.662 -16.633 -6.882 1.00 93.75 104 GLY A N 1
ATOM 794 C CA . GLY A 1 104 ? -13.334 -16.478 -5.598 1.00 93.75 104 GLY A CA 1
ATOM 795 C C . GLY A 1 104 ? -13.111 -15.115 -4.950 1.00 93.75 104 GLY A C 1
ATOM 796 O O . GLY A 1 104 ? -12.324 -14.287 -5.409 1.00 93.75 104 GLY A O 1
ATOM 797 N N . ASP A 1 105 ? -13.819 -14.894 -3.844 1.00 95.94 105 ASP A N 1
ATOM 798 C CA . ASP A 1 105 ? -13.890 -13.590 -3.189 1.00 95.94 105 ASP A CA 1
ATOM 799 C C . ASP A 1 105 ? -12.561 -13.188 -2.524 1.00 95.94 105 ASP A C 1
ATOM 801 O O . ASP A 1 105 ? -12.198 -13.673 -1.447 1.00 95.94 105 ASP A O 1
ATOM 805 N N . ALA A 1 106 ? -11.854 -12.265 -3.176 1.00 97.31 106 ALA A N 1
ATOM 806 C CA . ALA A 1 106 ? -10.642 -11.622 -2.681 1.00 97.31 106 ALA A CA 1
ATOM 807 C C . ALA A 1 106 ? -10.896 -10.168 -2.235 1.00 97.31 106 ALA A C 1
ATOM 809 O O . ALA A 1 106 ? -9.954 -9.379 -2.140 1.00 97.31 106 ALA A O 1
ATOM 810 N N . SER A 1 107 ? -12.156 -9.785 -1.995 1.00 97.75 107 SER A N 1
ATOM 811 C CA . SER A 1 107 ? -12.499 -8.449 -1.509 1.00 97.75 107 SER A CA 1
ATOM 812 C C . SER A 1 107 ? -11.905 -8.186 -0.124 1.00 97.75 107 SER A C 1
ATOM 814 O O . SER A 1 107 ? -11.627 -9.095 0.663 1.00 97.75 107 SER A O 1
ATOM 816 N N . VAL A 1 108 ? -11.695 -6.912 0.176 1.00 98.44 108 VAL A N 1
ATOM 817 C CA . VAL A 1 108 ? -11.274 -6.419 1.489 1.00 98.44 108 VAL A CA 1
ATOM 818 C C . VAL A 1 108 ? -12.117 -5.198 1.815 1.00 98.44 108 VAL A C 1
ATOM 820 O O . VAL A 1 108 ? -12.639 -4.539 0.918 1.00 98.44 108 VAL A O 1
ATOM 823 N N . ARG A 1 109 ? -12.263 -4.904 3.101 1.00 97.75 109 ARG A N 1
ATOM 824 C CA . ARG A 1 109 ? -13.130 -3.836 3.605 1.00 97.75 109 ARG A CA 1
ATOM 825 C C . ARG A 1 109 ? -12.401 -2.498 3.742 1.00 97.75 109 ARG A C 1
ATOM 827 O O . ARG A 1 109 ? -13.031 -1.450 3.664 1.00 97.75 109 ARG A O 1
ATOM 834 N N . ALA A 1 110 ? -11.082 -2.543 3.923 1.00 98.38 110 ALA A N 1
ATOM 835 C CA . ALA A 1 110 ? -10.241 -1.368 4.116 1.00 98.38 110 ALA A CA 1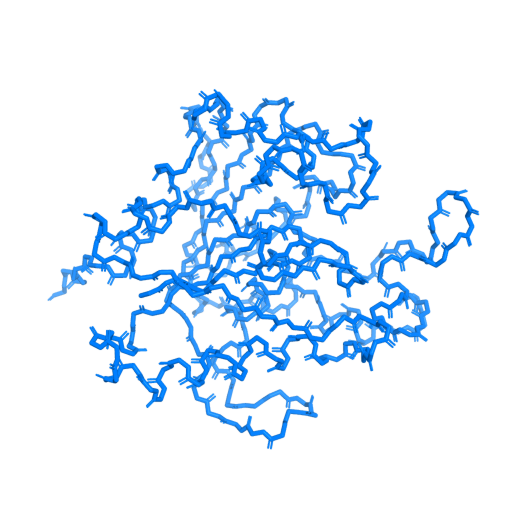
ATOM 836 C C . ALA A 1 110 ? -8.819 -1.603 3.593 1.00 98.38 110 ALA A C 1
ATOM 838 O O . ALA A 1 110 ? -8.291 -2.717 3.687 1.00 98.38 110 ALA A O 1
ATOM 839 N N . VAL A 1 111 ? -8.200 -0.544 3.078 1.00 98.88 111 VAL A N 1
ATOM 840 C CA . VAL A 1 111 ? -6.830 -0.537 2.562 1.00 98.88 111 VAL A CA 1
ATOM 841 C C . VAL A 1 111 ? -6.039 0.568 3.248 1.00 98.88 111 VAL A C 1
ATOM 843 O O . VAL A 1 111 ? -6.449 1.722 3.214 1.00 98.88 111 VAL A O 1
ATOM 846 N N . ALA A 1 112 ? -4.894 0.226 3.829 1.00 98.75 112 ALA A N 1
ATOM 847 C CA . ALA A 1 112 ? -3.871 1.201 4.179 1.00 98.75 112 ALA A CA 1
ATOM 848 C C . ALA A 1 112 ? -2.712 1.074 3.177 1.00 98.75 112 ALA A C 1
ATOM 850 O O . ALA A 1 112 ? -2.106 0.013 3.034 1.00 98.75 112 ALA A O 1
ATOM 851 N N . GLU A 1 113 ? -2.421 2.137 2.441 1.00 97.94 113 GLU A N 1
ATOM 852 C CA . GLU A 1 113 ? -1.348 2.188 1.449 1.00 97.94 113 GLU A CA 1
ATOM 853 C C . GLU A 1 113 ? -0.327 3.238 1.877 1.00 97.94 113 GLU A C 1
ATOM 855 O O . GLU A 1 113 ? -0.659 4.411 2.031 1.00 97.94 113 GLU A O 1
ATOM 860 N N . SER A 1 114 ? 0.916 2.818 2.098 1.00 97.81 114 SER A N 1
ATOM 861 C CA . SER A 1 114 ? 1.978 3.729 2.513 1.00 97.81 114 SER A CA 1
ATOM 862 C C . SER A 1 114 ? 3.055 3.831 1.439 1.00 97.81 114 SER A C 1
ATOM 864 O O . SER A 1 114 ? 3.761 2.856 1.176 1.00 97.81 114 SER A O 1
ATOM 866 N N . TYR A 1 115 ? 3.185 5.026 0.852 1.00 97.44 115 TYR A N 1
ATOM 867 C CA . TYR A 1 115 ? 4.204 5.445 -0.123 1.00 97.44 115 TYR A CA 1
ATOM 868 C C . TYR A 1 115 ? 4.451 4.481 -1.298 1.00 97.44 115 TYR A C 1
ATOM 870 O O . TYR A 1 115 ? 5.555 4.365 -1.832 1.00 97.44 115 TYR A O 1
ATOM 878 N N . GLY A 1 116 ? 3.405 3.794 -1.735 1.00 97.56 116 GLY A N 1
ATOM 879 C CA . GLY A 1 116 ? 3.377 2.940 -2.907 1.00 97.56 116 GLY A CA 1
ATOM 880 C C . GLY A 1 116 ? 3.179 3.719 -4.215 1.00 97.56 116 GLY A C 1
ATOM 881 O O . GLY A 1 116 ? 2.473 4.732 -4.272 1.00 97.56 116 GLY A O 1
ATOM 882 N N . PRO A 1 117 ? 3.777 3.254 -5.323 1.00 97.75 117 PRO A N 1
ATOM 883 C CA . PRO A 1 117 ? 3.531 3.843 -6.630 1.00 97.75 117 PRO A CA 1
ATOM 884 C C . PRO A 1 117 ? 2.118 3.503 -7.134 1.00 97.75 117 PRO A C 1
ATOM 886 O O . PRO A 1 117 ? 1.690 2.353 -7.124 1.00 97.75 117 PRO A O 1
ATOM 889 N N . SER A 1 118 ? 1.389 4.504 -7.629 1.00 97.75 118 SER A N 1
ATOM 890 C CA . SER A 1 118 ? 0.008 4.346 -8.126 1.00 97.75 118 SER A CA 1
ATOM 891 C C . SER A 1 118 ? -0.127 4.268 -9.654 1.00 97.75 118 SER A C 1
ATOM 893 O O . SER A 1 118 ? -1.189 3.900 -10.160 1.00 97.75 118 SER A O 1
ATOM 895 N N . ASP A 1 119 ? 0.934 4.604 -10.391 1.00 96.81 119 ASP A N 1
ATOM 896 C CA . ASP A 1 119 ? 0.963 4.660 -11.856 1.00 96.81 119 ASP A CA 1
ATOM 897 C C . ASP A 1 119 ? 2.357 4.272 -12.358 1.00 96.81 119 ASP A C 1
ATOM 899 O O . ASP A 1 119 ? 3.304 5.043 -12.227 1.00 96.81 119 ASP A O 1
ATOM 903 N N . LEU A 1 120 ? 2.471 3.066 -12.908 1.00 96.06 120 LEU A N 1
ATOM 904 C CA . LEU A 1 120 ? 3.712 2.489 -13.426 1.00 96.06 120 LEU A CA 1
ATOM 905 C C . LEU A 1 120 ? 3.854 2.667 -14.945 1.00 96.06 120 LEU A C 1
ATOM 907 O O . LEU A 1 120 ? 4.834 2.211 -15.532 1.00 96.06 120 LEU A O 1
ATOM 911 N N . SER A 1 121 ? 2.889 3.321 -15.606 1.00 87.75 121 SER A N 1
ATOM 912 C CA . SER A 1 121 ? 2.902 3.497 -17.068 1.00 87.75 121 SER A CA 1
ATOM 913 C C . SER A 1 121 ? 4.008 4.437 -17.559 1.00 87.75 121 SER A C 1
ATOM 915 O O . SER A 1 121 ? 4.379 4.399 -18.730 1.00 87.75 121 SER A O 1
ATOM 917 N N . GLN A 1 122 ? 4.546 5.265 -16.662 1.00 79.50 122 GLN A N 1
ATOM 918 C CA . GLN A 1 122 ? 5.605 6.238 -16.939 1.00 79.50 122 GLN A CA 1
ATOM 919 C C . GLN A 1 122 ? 6.868 5.976 -16.109 1.00 79.50 122 GLN A C 1
ATOM 921 O O . GLN A 1 122 ? 7.704 6.867 -15.953 1.00 79.50 122 GLN A O 1
ATOM 926 N N . SER A 1 123 ? 7.006 4.773 -15.547 1.00 86.38 123 SER A N 1
ATOM 927 C CA . SER A 1 123 ? 8.190 4.415 -14.770 1.00 86.38 123 SER A CA 1
ATOM 928 C C . SER A 1 123 ? 9.441 4.393 -15.644 1.00 86.38 123 SER A C 1
ATOM 930 O O . SER A 1 123 ? 9.419 3.964 -16.802 1.00 86.38 123 SER A O 1
ATOM 932 N N . ALA A 1 124 ? 10.558 4.838 -15.068 1.00 84.88 124 ALA A N 1
ATOM 933 C CA . ALA A 1 124 ? 11.850 4.744 -15.725 1.00 84.88 124 ALA A CA 1
ATOM 934 C C . ALA A 1 124 ? 12.209 3.270 -15.963 1.00 84.88 124 ALA A C 1
ATOM 936 O O . ALA A 1 124 ? 11.927 2.399 -15.141 1.00 84.88 124 ALA A O 1
ATOM 937 N N . ALA A 1 125 ? 12.862 2.981 -17.086 1.00 86.19 125 ALA A N 1
ATOM 938 C CA . ALA A 1 125 ? 13.310 1.624 -17.398 1.00 86.19 125 ALA A CA 1
ATOM 939 C C . ALA A 1 125 ? 14.602 1.223 -16.656 1.00 86.19 125 ALA A C 1
ATOM 941 O O . ALA A 1 125 ? 14.942 0.045 -16.564 1.00 86.19 125 ALA A O 1
ATOM 942 N N . GLN A 1 126 ? 15.364 2.194 -16.157 1.00 88.94 126 GLN A N 1
ATOM 943 C CA . GLN A 1 126 ? 16.672 1.972 -15.544 1.00 88.94 126 GLN A CA 1
ATOM 944 C C . GLN A 1 126 ? 16.853 2.880 -14.334 1.00 88.94 126 GLN A C 1
ATOM 946 O O . GLN A 1 126 ? 16.287 3.972 -14.275 1.00 88.94 126 GLN A O 1
ATOM 951 N N . MET A 1 127 ? 17.666 2.414 -13.393 1.00 86.38 127 MET A N 1
ATOM 952 C CA . MET A 1 127 ? 18.199 3.215 -12.296 1.00 86.38 127 MET A CA 1
ATOM 953 C C . MET A 1 127 ? 19.337 4.126 -12.805 1.00 86.38 127 MET A C 1
ATOM 955 O O . MET A 1 127 ? 19.866 3.884 -13.894 1.00 86.38 127 MET A O 1
ATOM 959 N N . PRO A 1 128 ? 19.765 5.153 -12.040 1.00 84.12 128 PRO A N 1
ATOM 960 C CA . PRO A 1 128 ? 20.859 6.045 -12.448 1.00 84.12 128 PRO A CA 1
ATOM 961 C C . PRO A 1 128 ? 22.190 5.337 -12.747 1.00 84.12 128 PRO A C 1
ATOM 963 O O . PRO A 1 128 ? 22.990 5.841 -13.530 1.00 84.12 128 PRO A O 1
ATOM 966 N N . ASP A 1 129 ? 22.419 4.165 -12.151 1.00 84.38 129 ASP A N 1
ATOM 967 C CA . ASP A 1 129 ? 23.597 3.320 -12.380 1.00 84.38 129 ASP A CA 1
ATOM 968 C C . ASP A 1 129 ? 23.494 2.432 -13.641 1.00 84.38 129 ASP A C 1
ATOM 970 O O . ASP A 1 129 ? 24.401 1.653 -13.933 1.00 84.38 129 ASP A O 1
ATOM 974 N N . GLY A 1 130 ? 22.395 2.538 -14.396 1.00 87.62 130 GLY A N 1
ATOM 975 C CA . GLY A 1 130 ? 22.127 1.769 -15.613 1.00 87.62 130 GLY A CA 1
ATOM 976 C C . GLY A 1 130 ? 21.527 0.380 -15.377 1.00 87.62 130 GLY A C 1
ATOM 977 O O . GLY A 1 130 ? 21.162 -0.293 -16.347 1.00 87.62 130 GLY A O 1
ATOM 978 N N . SER A 1 131 ? 21.384 -0.061 -14.123 1.00 89.06 131 SER A N 1
ATOM 979 C CA . SER A 1 131 ? 20.737 -1.335 -13.805 1.00 89.06 131 SER A CA 1
ATOM 980 C C . SER A 1 131 ? 19.224 -1.294 -14.092 1.00 89.06 131 SER A C 1
ATOM 982 O O . SER A 1 131 ? 18.620 -0.215 -14.093 1.00 89.06 131 SER A O 1
ATOM 984 N N . PRO A 1 132 ? 18.568 -2.445 -14.357 1.00 92.00 132 PRO A N 1
ATOM 985 C CA . PRO A 1 132 ? 17.123 -2.482 -14.570 1.00 92.00 132 PRO A CA 1
ATOM 986 C C . PRO A 1 132 ? 16.359 -1.957 -13.352 1.00 92.00 132 PRO A C 1
ATOM 988 O O . PRO A 1 132 ? 16.601 -2.420 -12.229 1.00 92.00 132 PRO A O 1
ATOM 991 N N . SER A 1 133 ? 15.409 -1.049 -13.595 1.00 94.06 133 SER A N 1
ATOM 992 C CA . SER A 1 133 ? 14.522 -0.521 -12.553 1.00 94.06 133 SER A CA 1
ATOM 993 C C . SER A 1 133 ? 13.682 -1.626 -11.896 1.00 94.06 133 SER A C 1
ATOM 995 O O . SER A 1 133 ? 13.466 -2.679 -12.516 1.00 94.06 133 SER A O 1
ATOM 997 N N . PRO A 1 134 ? 13.176 -1.413 -10.666 1.00 95.00 134 PRO A N 1
ATOM 998 C CA . PRO A 1 134 ? 12.239 -2.333 -10.021 1.00 95.00 134 PRO A CA 1
ATOM 999 C C . PRO A 1 134 ? 11.062 -2.713 -10.929 1.00 95.00 134 PRO A C 1
ATOM 1001 O O . PRO A 1 134 ? 10.709 -3.885 -11.024 1.00 95.00 134 PRO A O 1
ATOM 1004 N N . GLU A 1 135 ? 10.518 -1.757 -11.683 1.00 96.12 135 GLU A N 1
ATOM 1005 C CA . GLU A 1 135 ? 9.424 -1.975 -12.629 1.00 96.12 135 GLU A CA 1
ATOM 1006 C C . GLU A 1 135 ? 9.850 -2.806 -13.839 1.00 96.12 135 GLU A C 1
ATOM 1008 O O . GLU A 1 135 ? 9.109 -3.681 -14.281 1.00 96.12 135 GLU A O 1
ATOM 1013 N N . THR A 1 136 ? 11.065 -2.600 -14.354 1.00 96.38 136 THR A N 1
ATOM 1014 C CA . THR A 1 136 ? 11.595 -3.433 -15.445 1.00 96.38 136 THR A CA 1
ATOM 1015 C C . THR A 1 136 ? 11.759 -4.882 -15.004 1.00 96.38 136 THR A C 1
ATOM 1017 O O . THR A 1 136 ? 11.439 -5.799 -15.761 1.00 96.38 136 THR A O 1
ATOM 1020 N N . ARG A 1 137 ? 12.211 -5.109 -13.765 1.00 96.88 137 ARG A N 1
ATOM 1021 C CA . ARG A 1 137 ? 12.276 -6.455 -13.176 1.00 96.88 137 ARG A CA 1
ATOM 1022 C C . ARG A 1 137 ? 10.876 -7.032 -12.998 1.00 96.88 137 ARG A C 1
ATOM 1024 O O . ARG A 1 137 ? 10.628 -8.154 -13.427 1.00 96.88 137 ARG A O 1
ATOM 1031 N N . LEU A 1 138 ? 9.953 -6.248 -12.437 1.00 97.88 138 LEU A N 1
ATOM 1032 C CA . LEU A 1 138 ? 8.559 -6.634 -12.221 1.00 97.88 138 LEU A CA 1
ATOM 1033 C C . LEU A 1 138 ? 7.883 -7.077 -13.523 1.00 97.88 138 LEU A C 1
ATOM 1035 O O . LEU A 1 138 ? 7.160 -8.072 -13.534 1.00 97.88 138 LEU A O 1
ATOM 1039 N N . PHE A 1 139 ? 8.113 -6.369 -14.626 1.00 97.19 139 PHE A N 1
ATOM 1040 C CA . PHE A 1 139 ? 7.502 -6.698 -15.909 1.00 97.19 139 PHE A CA 1
ATOM 1041 C C . PHE A 1 139 ? 8.324 -7.681 -16.744 1.00 97.19 139 PHE A C 1
ATOM 1043 O O . PHE A 1 139 ? 7.784 -8.209 -17.711 1.00 97.19 139 PHE A O 1
ATOM 1050 N N . GLY A 1 140 ? 9.596 -7.931 -16.423 1.00 96.19 140 GLY A N 1
ATOM 1051 C CA . GLY A 1 140 ? 10.515 -8.691 -17.284 1.00 96.19 140 GLY A CA 1
ATOM 1052 C C . GLY A 1 140 ? 10.788 -8.019 -18.638 1.00 96.19 140 GLY A C 1
ATOM 1053 O O . GLY A 1 140 ? 11.298 -8.651 -19.558 1.00 96.19 140 GLY A O 1
ATOM 1054 N N . ALA A 1 141 ? 10.406 -6.751 -18.773 1.00 95.12 141 ALA A N 1
ATOM 1055 C CA . ALA A 1 141 ? 10.531 -5.917 -19.957 1.00 95.12 141 ALA A CA 1
ATOM 1056 C C . ALA A 1 141 ? 10.480 -4.452 -19.515 1.00 95.12 141 ALA A C 1
ATOM 1058 O O . ALA A 1 141 ? 10.011 -4.138 -18.420 1.00 95.12 141 ALA A O 1
ATOM 1059 N N . ARG A 1 142 ? 10.953 -3.539 -20.361 1.00 93.50 142 ARG A N 1
ATOM 1060 C CA . ARG A 1 142 ? 10.884 -2.110 -20.051 1.00 93.50 142 ARG A CA 1
ATOM 1061 C C . ARG A 1 142 ? 9.414 -1.655 -19.956 1.00 93.50 142 ARG A C 1
ATOM 1063 O O . ARG A 1 142 ? 8.601 -2.132 -20.751 1.00 93.50 142 ARG A O 1
ATOM 1070 N N . PRO A 1 143 ? 9.056 -0.716 -19.059 1.00 91.69 143 PRO A N 1
ATOM 1071 C CA . PRO A 1 143 ? 7.676 -0.233 -18.934 1.00 91.69 143 PRO A CA 1
ATOM 1072 C C . PRO A 1 143 ? 7.069 0.293 -20.247 1.00 91.69 143 PRO A C 1
ATOM 1074 O O . PRO A 1 143 ? 5.906 0.021 -20.535 1.00 91.69 143 PRO A O 1
ATOM 1077 N N . ASP A 1 144 ? 7.870 0.953 -21.092 1.00 90.38 144 ASP A N 1
ATOM 1078 C CA . ASP A 1 144 ? 7.466 1.457 -22.416 1.00 90.38 144 ASP A CA 1
ATOM 1079 C C . ASP A 1 144 ? 7.186 0.349 -23.452 1.00 90.38 144 ASP A C 1
ATOM 1081 O O . ASP A 1 144 ? 6.505 0.587 -24.446 1.00 90.38 144 ASP A O 1
ATOM 1085 N N . GLN A 1 145 ? 7.665 -0.871 -23.208 1.00 94.38 145 GLN A N 1
ATOM 1086 C CA . GLN A 1 145 ? 7.413 -2.063 -24.027 1.00 94.38 145 GLN A CA 1
ATOM 1087 C C . GLN A 1 145 ? 6.338 -2.978 -23.424 1.00 94.38 145 GLN A C 1
ATOM 1089 O O . GLN A 1 145 ? 5.852 -3.886 -24.093 1.00 94.38 145 GLN A O 1
ATOM 1094 N N . ALA A 1 146 ? 5.959 -2.743 -22.167 1.00 94.06 146 ALA A N 1
ATOM 1095 C CA . ALA A 1 146 ? 4.995 -3.533 -21.411 1.00 94.06 146 ALA A CA 1
ATOM 1096 C C . ALA A 1 146 ? 3.765 -2.697 -21.021 1.00 94.06 146 ALA A C 1
ATOM 1098 O O . ALA A 1 146 ? 3.230 -2.866 -19.929 1.00 94.06 146 ALA A O 1
ATOM 1099 N N . VAL A 1 147 ? 3.317 -1.794 -21.902 1.00 93.31 147 VAL A N 1
ATOM 1100 C CA . VAL A 1 147 ? 2.308 -0.756 -21.607 1.00 93.31 147 VAL A CA 1
ATOM 1101 C C . VAL A 1 147 ? 1.031 -1.324 -20.986 1.00 93.31 147 VAL A C 1
ATOM 1103 O O . VAL A 1 147 ? 0.582 -0.823 -19.955 1.00 93.31 147 VAL A O 1
ATOM 1106 N N . ASP A 1 148 ? 0.472 -2.396 -21.551 1.00 93.56 148 ASP A N 1
ATOM 1107 C CA . ASP A 1 148 ? -0.753 -3.007 -21.022 1.00 93.56 148 ASP A CA 1
ATOM 1108 C C . ASP A 1 148 ? -0.533 -3.611 -19.634 1.00 93.56 148 ASP A C 1
ATOM 1110 O O . ASP A 1 148 ? -1.368 -3.450 -18.745 1.00 93.56 148 ASP A O 1
ATOM 1114 N N . ARG A 1 149 ? 0.629 -4.233 -19.404 1.00 94.69 149 ARG A N 1
ATOM 1115 C CA . ARG A 1 149 ? 1.011 -4.787 -18.098 1.00 94.69 149 ARG A CA 1
ATOM 1116 C C . ARG A 1 149 ? 1.257 -3.678 -17.076 1.00 94.69 149 ARG A C 1
ATOM 1118 O O . ARG A 1 149 ? 0.788 -3.788 -15.949 1.00 94.69 149 ARG A O 1
ATOM 1125 N N . ALA A 1 150 ? 1.921 -2.596 -17.473 1.00 96.19 150 ALA A N 1
ATOM 1126 C CA . ALA A 1 150 ? 2.163 -1.432 -16.630 1.00 96.19 150 ALA A CA 1
ATOM 1127 C C . ALA A 1 150 ? 0.849 -0.743 -16.240 1.00 96.19 150 ALA A C 1
ATOM 1129 O O . ALA A 1 150 ? 0.629 -0.432 -15.068 1.00 96.19 150 ALA A O 1
ATOM 1130 N N . ARG A 1 151 ? -0.078 -0.588 -17.192 1.00 95.88 151 ARG A N 1
ATOM 1131 C CA . ARG A 1 151 ? -1.433 -0.090 -16.932 1.00 95.88 151 ARG A CA 1
ATOM 1132 C C . ARG A 1 151 ? -2.214 -1.043 -16.026 1.00 95.88 151 ARG A C 1
ATOM 1134 O O . ARG A 1 151 ? -2.852 -0.596 -15.075 1.00 95.88 151 ARG A O 1
ATOM 1141 N N . ALA A 1 152 ? -2.138 -2.350 -16.276 1.00 96.06 152 ALA A N 1
ATOM 1142 C CA . ALA A 1 152 ? -2.783 -3.365 -15.452 1.00 96.06 152 ALA A CA 1
ATOM 1143 C C . ALA A 1 152 ? -2.250 -3.366 -14.011 1.00 96.06 152 ALA A C 1
ATOM 1145 O O . ALA A 1 152 ? -3.033 -3.603 -13.091 1.00 96.06 152 ALA A O 1
ATOM 1146 N N . ALA A 1 153 ? -0.965 -3.062 -13.831 1.00 97.88 153 ALA A N 1
ATOM 1147 C CA . ALA A 1 153 ? -0.283 -2.944 -12.552 1.00 97.88 153 ALA A CA 1
ATOM 1148 C C . ALA A 1 153 ? -0.403 -1.553 -11.912 1.00 97.88 153 ALA A C 1
ATOM 1150 O O . ALA A 1 153 ? 0.275 -1.292 -10.934 1.00 97.88 153 ALA A O 1
ATOM 1151 N N . SER A 1 154 ? -1.217 -0.633 -12.423 1.00 98.38 154 SER A N 1
ATOM 1152 C CA . SER A 1 154 ? -1.323 0.717 -11.857 1.00 98.38 154 SER A CA 1
ATOM 1153 C C . SER A 1 154 ? -2.647 0.881 -11.102 1.00 98.38 154 SER A C 1
ATOM 1155 O O . SER A 1 154 ? -3.693 0.941 -11.761 1.00 98.38 154 SER A O 1
ATOM 1157 N N . PRO A 1 155 ? -2.641 0.979 -9.752 1.00 98.56 155 PRO A N 1
ATOM 1158 C CA . PRO A 1 155 ? -3.847 1.210 -8.950 1.00 98.56 155 PRO A CA 1
ATOM 1159 C C . PRO A 1 155 ? -4.737 2.335 -9.480 1.00 98.56 155 PRO A C 1
ATOM 1161 O O . PRO A 1 155 ? -5.958 2.206 -9.488 1.00 98.56 155 PRO A O 1
ATOM 1164 N N . LEU A 1 156 ? -4.133 3.408 -10.000 1.00 97.94 156 LEU A N 1
ATOM 1165 C CA . LEU A 1 156 ? -4.851 4.571 -10.511 1.00 97.94 156 LEU A CA 1
ATOM 1166 C C . LEU A 1 156 ? -5.875 4.223 -11.607 1.00 97.94 156 LEU A C 1
ATOM 1168 O O . LEU A 1 156 ? -6.923 4.856 -11.683 1.00 97.94 156 LEU A O 1
ATOM 1172 N N . TYR A 1 157 ? -5.610 3.201 -12.428 1.00 97.75 157 TYR A N 1
ATOM 1173 C CA . TYR A 1 157 ? -6.529 2.759 -13.486 1.00 97.75 157 TYR A CA 1
ATOM 1174 C C . TYR A 1 157 ? -7.530 1.688 -13.030 1.00 97.75 157 TYR A C 1
ATOM 1176 O O . TYR A 1 157 ? -8.285 1.176 -13.854 1.00 97.75 157 TYR A O 1
ATOM 1184 N N . ARG A 1 158 ? -7.525 1.320 -11.743 1.00 97.94 158 ARG A N 1
ATOM 1185 C CA . ARG A 1 158 ? -8.443 0.338 -11.139 1.00 97.94 158 ARG A CA 1
ATOM 1186 C C . ARG A 1 158 ? -9.448 0.970 -10.175 1.00 97.94 158 ARG A C 1
ATOM 1188 O O . ARG A 1 158 ? -10.283 0.259 -9.624 1.00 97.94 158 ARG A O 1
ATOM 1195 N N . VAL A 1 159 ? -9.365 2.284 -9.966 1.00 98.31 159 VAL A N 1
ATOM 1196 C CA . VAL A 1 159 ? -10.299 3.025 -9.116 1.00 98.31 159 VAL A CA 1
ATOM 1197 C C . VAL A 1 159 ? -11.730 2.883 -9.641 1.00 98.31 159 VAL A C 1
ATOM 1199 O O . VAL A 1 159 ? -11.983 2.984 -10.841 1.00 98.31 159 VAL A O 1
ATOM 1202 N N . ARG A 1 160 ? -12.662 2.644 -8.717 1.00 96.44 160 ARG A N 1
ATOM 1203 C CA . ARG A 1 160 ? -14.090 2.409 -8.965 1.00 96.44 160 ARG A CA 1
ATOM 1204 C C . ARG A 1 160 ? -14.923 2.989 -7.826 1.00 96.44 160 ARG A C 1
ATOM 1206 O O . ARG A 1 160 ? -14.403 3.188 -6.731 1.00 96.44 160 ARG A O 1
ATOM 1213 N N . HIS A 1 161 ? -16.202 3.241 -8.091 1.00 94.56 161 HIS A N 1
ATOM 1214 C CA . HIS A 1 161 ? -17.101 3.925 -7.153 1.00 94.56 161 HIS A CA 1
ATOM 1215 C C . HIS A 1 161 ? -17.359 3.182 -5.836 1.00 94.56 161 HIS A C 1
ATOM 1217 O O . HIS A 1 161 ? -17.626 3.782 -4.805 1.00 94.56 161 HIS A O 1
ATOM 1223 N N . ASP A 1 162 ? -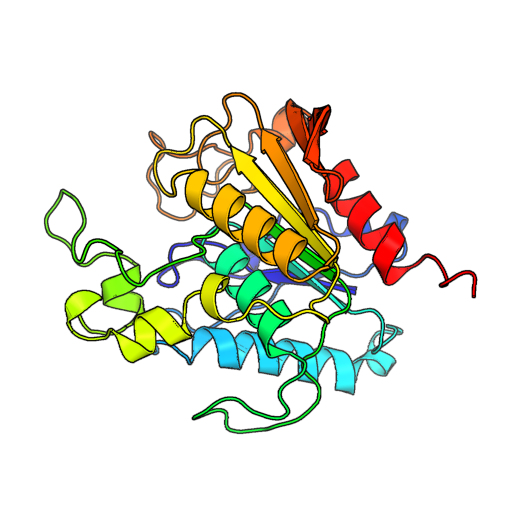17.249 1.865 -5.880 1.00 93.69 162 ASP A N 1
ATOM 1224 C CA . ASP A 1 162 ? -17.475 0.908 -4.807 1.00 93.69 162 ASP A CA 1
ATOM 1225 C C . ASP A 1 162 ? -16.144 0.324 -4.297 1.00 93.69 162 ASP A C 1
ATOM 1227 O O . ASP A 1 162 ? -16.065 -0.823 -3.841 1.00 93.69 162 ASP A O 1
ATOM 1231 N N . ALA A 1 163 ? -15.058 1.097 -4.429 1.00 97.00 163 ALA A N 1
ATOM 1232 C CA . ALA A 1 163 ? -13.779 0.791 -3.801 1.00 97.00 163 ALA A CA 1
ATOM 1233 C C . ALA A 1 163 ? -13.919 0.778 -2.263 1.00 97.00 163 ALA A C 1
ATOM 1235 O O . ALA A 1 163 ? -14.717 1.543 -1.718 1.00 97.00 163 ALA A O 1
ATOM 1236 N N . PRO A 1 164 ? -13.154 -0.077 -1.553 1.00 97.38 164 PRO A N 1
ATOM 1237 C CA . PRO A 1 164 ? -13.117 -0.043 -0.092 1.00 97.38 164 PRO A CA 1
ATOM 1238 C C . PRO A 1 164 ? -12.583 1.300 0.417 1.00 97.38 164 PRO A C 1
ATOM 1240 O O . PRO A 1 164 ? -12.051 2.090 -0.360 1.00 97.38 164 PRO A O 1
ATOM 1243 N N . ALA A 1 165 ? -12.685 1.551 1.722 1.00 97.62 165 ALA A N 1
ATOM 1244 C CA . ALA A 1 165 ? -12.073 2.734 2.318 1.00 97.62 165 AL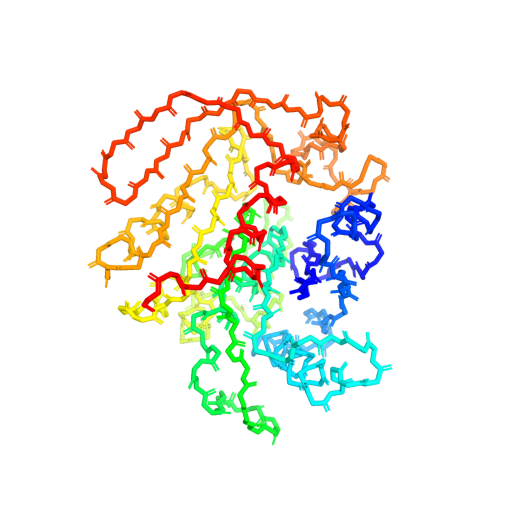A A CA 1
ATOM 1245 C C . ALA A 1 165 ? -10.539 2.677 2.207 1.00 97.62 165 ALA A C 1
ATOM 1247 O O . ALA A 1 165 ? -9.943 1.608 2.373 1.00 97.62 165 ALA A O 1
ATOM 1248 N N . PHE A 1 166 ? -9.910 3.825 1.947 1.00 98.56 166 PHE A N 1
ATOM 1249 C CA . PHE A 1 166 ? -8.459 3.971 1.835 1.00 98.56 166 PHE A CA 1
ATOM 1250 C C . PHE A 1 166 ? -7.909 4.950 2.868 1.00 98.56 166 PHE A C 1
ATOM 1252 O O . PHE A 1 166 ? -8.286 6.119 2.868 1.00 98.56 166 PHE A O 1
ATOM 1259 N N . GLN A 1 167 ? -6.922 4.512 3.639 1.00 98.50 167 GLN A N 1
ATOM 1260 C CA . GLN A 1 167 ? -5.940 5.403 4.240 1.00 98.50 167 GLN A CA 1
ATOM 1261 C C . GLN A 1 167 ? -4.677 5.368 3.381 1.00 98.50 167 GLN A C 1
ATOM 1263 O O . GLN A 1 167 ? -4.151 4.299 3.079 1.00 98.50 167 GLN A O 1
ATOM 1268 N N . ILE A 1 168 ? -4.188 6.533 2.986 1.00 98.69 168 ILE A N 1
ATOM 1269 C CA . ILE A 1 168 ? -2.960 6.697 2.222 1.00 98.69 168 ILE A CA 1
ATOM 1270 C C . ILE A 1 168 ? -1.989 7.525 3.054 1.00 98.69 168 ILE A C 1
ATOM 1272 O O . ILE A 1 168 ? -2.374 8.572 3.572 1.00 98.69 168 ILE A O 1
ATOM 1276 N N . SER A 1 169 ? -0.730 7.110 3.167 1.00 98.56 169 SER A N 1
ATOM 1277 C CA . SER A 1 169 ? 0.300 7.898 3.852 1.00 98.56 169 SER A CA 1
ATOM 1278 C C . SER A 1 169 ? 1.576 8.028 3.032 1.00 98.56 169 SER A C 1
ATOM 1280 O O . SER A 1 169 ? 2.019 7.083 2.384 1.00 98.56 169 SER A O 1
ATOM 1282 N N . HIS A 1 170 ? 2.170 9.221 3.020 1.00 98.44 170 HIS A N 1
ATOM 1283 C CA . HIS A 1 170 ? 3.330 9.512 2.182 1.00 98.44 170 HIS A CA 1
ATOM 1284 C C . HIS A 1 170 ? 4.229 10.574 2.816 1.00 98.44 170 HIS A C 1
ATOM 1286 O O . HIS A 1 170 ? 3.740 11.602 3.274 1.00 98.44 170 HIS A O 1
ATOM 1292 N N . GLY A 1 171 ? 5.542 10.350 2.832 1.00 97.69 171 GLY A N 1
ATOM 1293 C CA . GLY A 1 171 ? 6.502 11.306 3.383 1.00 97.69 171 GLY A CA 1
ATOM 1294 C C . GLY A 1 171 ? 6.763 12.475 2.430 1.00 97.69 171 GLY A C 1
ATOM 1295 O O . GLY A 1 171 ? 6.985 12.273 1.238 1.00 97.69 171 GLY A O 1
ATOM 1296 N N . THR A 1 172 ? 6.774 13.713 2.926 1.00 97.50 172 THR A N 1
ATOM 1297 C CA . THR A 1 172 ? 6.978 14.893 2.061 1.00 97.50 172 THR A CA 1
ATOM 1298 C C . THR A 1 172 ? 8.417 15.054 1.558 1.00 97.50 172 THR A C 1
ATOM 1300 O O . THR A 1 172 ? 8.659 15.846 0.646 1.00 97.50 172 THR A O 1
ATOM 1303 N N . ALA A 1 173 ? 9.365 14.287 2.106 1.00 95.81 173 ALA A N 1
ATOM 1304 C CA . ALA A 1 173 ? 10.758 14.217 1.670 1.00 95.81 173 ALA A CA 1
ATOM 1305 C C . ALA A 1 173 ? 11.090 12.904 0.928 1.00 95.81 173 ALA A C 1
ATOM 1307 O O . ALA A 1 173 ? 12.266 12.567 0.770 1.00 95.81 173 ALA A O 1
ATOM 1308 N N . ASP A 1 174 ? 10.081 12.153 0.474 1.00 95.31 174 ASP A N 1
ATOM 1309 C CA . ASP A 1 174 ? 10.277 10.945 -0.326 1.00 95.31 174 ASP A CA 1
ATOM 1310 C C . ASP A 1 174 ? 10.840 11.280 -1.719 1.00 95.31 174 ASP A C 1
ATOM 1312 O O . ASP A 1 174 ? 10.241 12.011 -2.513 1.00 95.31 174 ASP A O 1
ATOM 1316 N N . THR A 1 175 ? 12.024 10.738 -2.006 1.00 92.38 175 THR A N 1
ATOM 1317 C CA . THR A 1 175 ? 12.734 10.907 -3.285 1.00 92.38 175 THR A CA 1
ATOM 1318 C C . THR A 1 175 ? 12.767 9.630 -4.122 1.00 92.38 175 THR A C 1
ATOM 1320 O O . THR A 1 175 ? 13.215 9.670 -5.267 1.00 92.38 175 THR A O 1
ATOM 1323 N N . VAL A 1 176 ? 12.270 8.514 -3.579 1.00 91.19 176 VAL A N 1
ATOM 1324 C CA . VAL A 1 176 ? 12.214 7.211 -4.250 1.00 91.19 176 VAL A CA 1
ATOM 1325 C C . VAL A 1 176 ? 10.901 7.094 -5.015 1.00 91.19 176 VAL A C 1
ATOM 1327 O O . VAL A 1 176 ? 10.902 6.849 -6.221 1.00 91.19 176 VAL A O 1
ATOM 1330 N N . VAL A 1 177 ? 9.778 7.335 -4.335 1.00 93.94 177 VAL A N 1
ATOM 1331 C CA . VAL A 1 177 ? 8.447 7.409 -4.942 1.00 93.94 177 VAL A CA 1
ATOM 1332 C C . VAL A 1 177 ? 7.900 8.801 -4.658 1.00 93.94 177 VAL A C 1
ATOM 1334 O O . VAL A 1 177 ? 7.656 9.135 -3.513 1.00 93.94 177 VAL A O 1
ATOM 1337 N N . PRO A 1 178 ? 7.686 9.656 -5.667 1.00 94.75 178 PRO A N 1
ATOM 1338 C CA . PRO A 1 178 ? 7.208 11.006 -5.390 1.00 94.75 178 PRO A CA 1
ATOM 1339 C C . PRO A 1 178 ? 5.763 11.022 -4.860 1.00 94.75 178 PRO A C 1
ATOM 1341 O O . PRO A 1 178 ? 4.880 10.406 -5.465 1.00 94.75 178 PRO A O 1
ATOM 1344 N N . GLN A 1 179 ? 5.480 11.841 -3.837 1.00 96.62 179 GLN A N 1
ATOM 1345 C CA . GLN A 1 179 ? 4.157 11.948 -3.183 1.00 96.62 179 GLN A CA 1
ATOM 1346 C C . GLN A 1 179 ? 2.967 12.223 -4.119 1.00 96.62 179 GLN A C 1
ATOM 1348 O O . GLN A 1 179 ? 1.814 11.947 -3.778 1.00 96.62 179 GLN A O 1
ATOM 1353 N N . ARG A 1 180 ? 3.231 12.706 -5.343 1.00 96.94 180 ARG A N 1
ATOM 1354 C CA . ARG A 1 180 ? 2.217 12.844 -6.399 1.00 96.94 180 ARG A CA 1
ATOM 1355 C C . ARG A 1 180 ? 1.491 11.528 -6.702 1.00 96.94 180 ARG A C 1
ATOM 1357 O O . ARG A 1 180 ? 0.360 11.573 -7.174 1.00 96.94 180 ARG A O 1
ATOM 1364 N N . HIS A 1 181 ? 2.117 10.371 -6.468 1.00 98.00 181 HIS A N 1
ATOM 1365 C CA . HIS A 1 181 ? 1.464 9.072 -6.639 1.00 98.00 181 HIS A CA 1
ATOM 1366 C C . HIS A 1 181 ? 0.280 8.917 -5.682 1.00 98.00 181 HIS A C 1
ATOM 1368 O O . HIS A 1 181 ? -0.837 8.651 -6.138 1.00 98.00 181 HIS A O 1
ATOM 1374 N N . SER A 1 182 ? 0.500 9.172 -4.394 1.00 98.44 182 SER A N 1
ATOM 1375 C CA . SER A 1 182 ? -0.539 9.136 -3.364 1.00 98.44 182 SER A CA 1
ATOM 1376 C C . SER A 1 182 ? -1.577 10.245 -3.556 1.00 98.44 182 SER A C 1
ATOM 1378 O O . SER A 1 182 ? -2.774 9.981 -3.484 1.00 98.44 182 SER A O 1
ATOM 1380 N N . GLN A 1 183 ? -1.154 11.462 -3.926 1.00 97.88 183 GLN A N 1
ATOM 1381 C CA . GLN A 1 183 ? -2.079 12.564 -4.239 1.00 97.88 183 GLN A CA 1
ATOM 1382 C C . GLN A 1 183 ? -3.014 12.237 -5.415 1.00 97.88 183 GLN A C 1
ATOM 1384 O O . GLN A 1 183 ? -4.220 12.481 -5.335 1.00 97.88 183 GLN A O 1
ATOM 1389 N N . ARG A 1 184 ? -2.484 11.664 -6.508 1.00 97.94 184 ARG A N 1
ATOM 1390 C CA . ARG A 1 184 ? -3.286 11.259 -7.677 1.00 97.94 184 ARG A CA 1
ATOM 1391 C C . ARG A 1 184 ? -4.255 10.133 -7.334 1.00 97.94 184 ARG A C 1
ATOM 1393 O O . ARG A 1 184 ? -5.401 10.190 -7.773 1.00 97.94 184 ARG A O 1
ATOM 1400 N N . LEU A 1 185 ? -3.817 9.141 -6.554 1.00 98.44 185 LEU A N 1
ATOM 1401 C CA . LEU A 1 185 ? -4.676 8.034 -6.134 1.00 98.44 185 LEU A CA 1
ATOM 1402 C C . LEU A 1 185 ? -5.820 8.526 -5.238 1.00 98.44 185 LEU A C 1
ATOM 1404 O O . LEU A 1 185 ? -6.974 8.240 -5.537 1.00 98.44 185 LEU A O 1
ATOM 1408 N N . HIS A 1 186 ? -5.516 9.333 -4.219 1.00 98.00 186 HIS A N 1
ATOM 1409 C CA . HIS A 1 186 ? -6.514 9.965 -3.351 1.00 98.00 186 HIS A CA 1
ATOM 1410 C C . HIS A 1 186 ? -7.532 10.792 -4.150 1.00 98.00 186 HIS A C 1
ATOM 1412 O O . HIS A 1 186 ? -8.740 10.641 -3.985 1.00 98.00 186 HIS A O 1
ATOM 1418 N N . THR A 1 187 ? -7.048 11.623 -5.079 1.00 97.38 187 THR A N 1
ATOM 1419 C CA . THR A 1 187 ? -7.914 12.437 -5.947 1.00 97.38 187 THR A CA 1
ATOM 1420 C C . THR A 1 187 ? -8.846 11.563 -6.784 1.00 97.38 187 THR A C 1
ATOM 1422 O O . THR A 1 187 ? -10.035 11.855 -6.881 1.00 97.38 187 THR A O 1
ATOM 1425 N N . ALA A 1 188 ? -8.329 10.480 -7.372 1.00 97.81 188 ALA A N 1
ATOM 1426 C CA . ALA A 1 188 ? -9.134 9.560 -8.168 1.00 97.81 188 ALA A CA 1
ATOM 1427 C C . ALA A 1 188 ? -10.176 8.815 -7.318 1.00 97.81 188 ALA A C 1
ATOM 1429 O O . ALA A 1 188 ? -11.323 8.700 -7.744 1.00 97.81 188 ALA A O 1
ATOM 1430 N N . LEU A 1 189 ? -9.803 8.344 -6.122 1.00 97.88 189 LEU A N 1
ATOM 1431 C CA . LEU A 1 189 ? -10.716 7.682 -5.182 1.00 97.88 189 LEU A CA 1
ATOM 1432 C C . LEU A 1 189 ? -11.866 8.611 -4.777 1.00 97.88 189 LEU A C 1
ATOM 1434 O O . LEU A 1 189 ? -13.028 8.230 -4.903 1.00 97.88 189 LEU A O 1
ATOM 1438 N N . ASN A 1 190 ? -11.552 9.853 -4.398 1.00 95.81 190 ASN A N 1
ATOM 1439 C CA . ASN A 1 190 ? -12.563 10.857 -4.068 1.00 95.81 190 ASN A CA 1
ATOM 1440 C C . ASN A 1 190 ? -13.469 11.172 -5.264 1.00 95.81 190 ASN A C 1
ATOM 1442 O O . ASN A 1 190 ? -14.685 11.241 -5.113 1.00 95.81 190 ASN A O 1
ATOM 1446 N N . ALA A 1 191 ? -12.900 11.327 -6.465 1.00 95.94 191 ALA A N 1
ATOM 1447 C CA . ALA A 1 191 ? -13.675 11.579 -7.680 1.00 95.94 191 ALA A CA 1
ATOM 1448 C C . ALA A 1 191 ? -14.618 10.415 -8.036 1.00 95.94 191 ALA A C 1
ATOM 1450 O O . ALA A 1 191 ? -15.657 10.637 -8.655 1.00 95.94 191 ALA A O 1
ATOM 1451 N N . ALA A 1 192 ? -14.276 9.189 -7.634 1.00 96.38 192 ALA A N 1
ATOM 1452 C CA . ALA A 1 192 ? -15.138 8.022 -7.772 1.00 96.38 192 ALA A CA 1
ATOM 1453 C C . ALA A 1 192 ? -16.188 7.900 -6.649 1.00 96.38 192 ALA A C 1
ATOM 1455 O O . ALA A 1 192 ? -17.096 7.085 -6.772 1.00 96.38 192 ALA A O 1
ATOM 1456 N N . GLY A 1 193 ? -16.102 8.706 -5.586 1.00 94.88 193 GLY A N 1
ATOM 1457 C CA . GLY A 1 193 ? -17.004 8.653 -4.430 1.00 94.88 193 GLY A CA 1
ATOM 1458 C C . GLY A 1 193 ? -16.575 7.677 -3.329 1.00 94.88 193 GLY A C 1
ATOM 1459 O O . GLY A 1 193 ? -17.352 7.432 -2.409 1.00 94.88 193 GLY A O 1
ATOM 1460 N N . ALA A 1 194 ? -15.359 7.129 -3.400 1.00 94.19 194 ALA A N 1
ATOM 1461 C CA . ALA A 1 194 ? -14.812 6.271 -2.354 1.00 94.19 194 ALA A CA 1
ATOM 1462 C C . ALA A 1 194 ? -14.310 7.098 -1.157 1.00 94.19 194 ALA A C 1
ATOM 1464 O O . ALA A 1 194 ? -13.837 8.225 -1.317 1.00 94.19 194 ALA A O 1
ATOM 1465 N N . VAL A 1 195 ? -14.361 6.511 0.043 1.00 94.62 195 VAL A N 1
ATOM 1466 C CA . VAL A 1 195 ? -13.763 7.105 1.249 1.00 94.62 195 VAL A CA 1
ATOM 1467 C C . VAL A 1 195 ? -12.244 7.031 1.134 1.00 94.62 195 VAL A C 1
ATOM 1469 O O . VAL A 1 195 ? -11.681 5.941 1.014 1.00 94.62 195 VAL A O 1
ATOM 1472 N N . SER A 1 196 ? -11.578 8.184 1.181 1.00 96.56 196 SER A N 1
ATOM 1473 C CA . SER A 1 196 ? -10.120 8.256 1.164 1.00 96.56 196 SER A CA 1
ATOM 1474 C C . SER A 1 196 ? -9.598 9.337 2.105 1.00 96.56 196 SER A C 1
ATOM 1476 O O . SER A 1 196 ? -10.042 10.484 2.070 1.00 96.56 196 SER A O 1
ATOM 1478 N N . GLU A 1 197 ? -8.603 8.967 2.901 1.00 97.62 197 GLU A N 1
ATOM 1479 C CA . GLU A 1 197 ? -7.822 9.851 3.762 1.00 97.62 197 GLU A CA 1
ATOM 1480 C C . GLU A 1 197 ? -6.372 9.827 3.285 1.00 97.62 197 GLU A C 1
ATOM 1482 O O . GLU A 1 197 ? -5.786 8.756 3.155 1.00 97.62 197 GLU A O 1
ATOM 1487 N N . LEU A 1 198 ? -5.785 10.988 2.999 1.00 98.44 198 LEU A N 1
ATOM 1488 C CA . LEU A 1 198 ? -4.378 11.107 2.619 1.00 98.44 198 LEU A CA 1
ATOM 1489 C C . LEU A 1 198 ? -3.610 11.881 3.685 1.00 98.44 198 LEU A C 1
ATOM 1491 O O . LEU A 1 198 ? -3.885 13.053 3.915 1.00 98.44 198 LEU A O 1
ATOM 1495 N N . TYR A 1 199 ? -2.596 11.249 4.260 1.00 98.50 199 TYR A N 1
ATOM 1496 C CA . TYR A 1 199 ? -1.654 11.841 5.198 1.00 98.50 199 TYR A CA 1
ATOM 1497 C C . TYR A 1 199 ? -0.330 12.132 4.492 1.00 98.50 199 TYR A C 1
ATOM 1499 O O . TYR A 1 199 ? 0.387 11.214 4.091 1.00 98.50 199 TYR A O 1
ATOM 1507 N N . LEU A 1 200 ? 0.017 13.411 4.360 1.00 98.25 200 LEU A N 1
ATOM 1508 C CA . LEU A 1 200 ? 1.367 13.827 3.983 1.00 98.25 200 LEU A CA 1
ATOM 1509 C C . LEU A 1 200 ? 2.179 14.067 5.257 1.00 98.25 200 LEU A C 1
ATOM 1511 O O . LEU A 1 200 ? 1.844 14.969 6.018 1.00 98.25 200 LEU A O 1
ATOM 1515 N N . VAL A 1 201 ? 3.190 13.234 5.503 1.00 98.00 201 VAL A N 1
ATOM 1516 C CA . VAL A 1 201 ? 3.962 13.187 6.755 1.00 98.00 201 VAL A CA 1
ATOM 1517 C C . VAL A 1 201 ? 5.214 14.055 6.629 1.00 98.00 201 VAL A C 1
ATOM 1519 O O . VAL A 1 201 ? 6.042 13.850 5.735 1.00 98.00 201 VAL A O 1
ATOM 1522 N N . ASP A 1 202 ? 5.355 15.040 7.510 1.00 97.06 202 ASP A N 1
ATOM 1523 C CA . ASP A 1 202 ? 6.283 16.152 7.321 1.00 97.06 202 ASP A CA 1
ATOM 1524 C C . ASP A 1 202 ? 7.753 15.742 7.487 1.00 97.06 202 ASP A C 1
ATOM 1526 O O . ASP A 1 202 ? 8.205 15.308 8.545 1.00 97.06 202 ASP A O 1
ATOM 1530 N N . GLY A 1 203 ? 8.543 15.918 6.424 1.00 95.31 203 GLY A N 1
ATOM 1531 C CA . GLY A 1 203 ? 9.982 15.662 6.419 1.00 95.31 203 GLY A CA 1
ATOM 1532 C C . GLY A 1 203 ? 10.364 14.182 6.435 1.00 95.31 203 GLY A C 1
ATOM 1533 O O . GLY A 1 203 ? 11.550 13.875 6.550 1.00 95.31 203 GLY A O 1
ATOM 1534 N N . TYR A 1 204 ? 9.392 13.275 6.346 1.00 95.25 204 TYR A N 1
ATOM 1535 C CA . TYR A 1 204 ? 9.616 11.834 6.261 1.00 95.25 204 TYR A CA 1
ATOM 1536 C C . TYR A 1 204 ? 10.052 11.434 4.845 1.00 95.25 204 TYR A C 1
ATOM 1538 O O . TYR A 1 204 ? 9.554 11.974 3.855 1.00 95.25 204 TYR A O 1
ATOM 1546 N N . ARG A 1 205 ? 11.009 10.511 4.761 1.00 93.88 205 ARG A N 1
ATOM 1547 C CA . ARG A 1 205 ? 11.573 9.924 3.537 1.00 93.88 205 ARG A CA 1
ATOM 1548 C C . ARG A 1 205 ? 10.923 8.565 3.256 1.00 93.88 205 ARG A C 1
ATOM 1550 O O . ARG A 1 205 ? 10.011 8.138 3.958 1.00 93.88 205 ARG A O 1
ATOM 1557 N N . HIS A 1 206 ? 11.384 7.866 2.222 1.00 93.44 206 HIS A N 1
ATOM 1558 C CA . HIS A 1 206 ? 10.845 6.553 1.871 1.00 93.44 206 HIS A CA 1
ATOM 1559 C C . HIS A 1 206 ? 11.119 5.514 2.969 1.00 93.44 206 HIS A C 1
ATOM 1561 O O . HIS A 1 206 ? 12.199 5.502 3.551 1.00 93.44 206 HIS A O 1
ATOM 1567 N N . GLY A 1 207 ? 10.191 4.588 3.219 1.00 88.69 207 GLY A N 1
ATOM 1568 C CA . GLY A 1 207 ? 10.447 3.455 4.119 1.00 88.69 207 GLY A CA 1
ATOM 1569 C C . GLY A 1 207 ? 10.236 3.727 5.611 1.00 88.69 207 GLY A C 1
ATOM 1570 O O . GLY A 1 207 ? 10.675 2.934 6.437 1.00 88.69 207 GLY A O 1
ATOM 1571 N N . PHE A 1 208 ? 9.537 4.798 5.985 1.00 89.25 208 PHE A N 1
ATOM 1572 C CA . PHE A 1 208 ? 9.373 5.171 7.393 1.00 89.25 208 PHE A CA 1
ATOM 1573 C C . PHE A 1 208 ? 8.594 4.184 8.276 1.00 89.25 208 PHE A C 1
ATOM 1575 O O . PHE A 1 208 ? 8.648 4.310 9.500 1.00 89.25 208 PHE A O 1
ATOM 1582 N N . LEU A 1 209 ? 7.873 3.217 7.695 1.00 87.38 209 LEU A N 1
ATOM 1583 C CA . LEU A 1 209 ? 7.239 2.128 8.450 1.00 87.38 209 LEU A CA 1
ATOM 1584 C C . LEU A 1 209 ? 8.196 0.975 8.769 1.00 87.38 209 LEU A C 1
ATOM 1586 O O . LEU A 1 209 ? 7.845 0.104 9.565 1.00 87.38 209 LEU A O 1
ATOM 1590 N N . ASN A 1 210 ? 9.372 0.934 8.141 1.00 76.31 210 ASN A N 1
ATOM 1591 C CA . ASN A 1 210 ? 10.287 -0.189 8.284 1.00 76.31 210 ASN A CA 1
ATOM 1592 C C . ASN A 1 210 ? 10.858 -0.240 9.704 1.00 76.31 210 ASN A C 1
ATOM 1594 O O . ASN A 1 210 ? 11.174 0.811 10.266 1.00 76.31 210 ASN A O 1
ATOM 1598 N N . PRO A 1 211 ? 11.033 -1.436 10.292 1.00 72.00 211 PRO A N 1
ATOM 1599 C CA . PRO A 1 211 ? 11.751 -1.573 11.551 1.00 72.00 211 PRO A CA 1
ATOM 1600 C C . PRO A 1 211 ? 13.173 -1.010 11.432 1.00 72.00 211 PRO A C 1
ATOM 1602 O O . PRO A 1 211 ? 13.841 -1.222 10.420 1.00 72.00 211 PRO A O 1
ATOM 1605 N N . GLY A 1 212 ? 13.658 -0.349 12.487 1.00 71.06 212 GLY A N 1
ATOM 1606 C CA . GLY A 1 212 ? 15.032 0.158 12.525 1.00 71.06 212 GLY A CA 1
ATOM 1607 C C . GLY A 1 212 ? 16.066 -0.949 12.277 1.00 71.06 212 GLY A C 1
ATOM 1608 O O . GLY A 1 212 ? 15.931 -2.066 12.786 1.00 71.06 212 GLY A O 1
ATOM 1609 N N . GLY A 1 213 ? 17.093 -0.656 11.481 1.00 66.44 213 GLY A N 1
ATOM 1610 C CA . GLY A 1 213 ? 18.134 -1.595 11.067 1.00 66.44 213 GLY A CA 1
ATOM 1611 C C . GLY A 1 213 ? 17.705 -2.603 9.994 1.00 66.44 213 GLY A C 1
ATOM 1612 O O . GLY A 1 213 ? 18.500 -3.475 9.637 1.00 66.44 213 GLY A O 1
ATOM 1613 N N . ARG A 1 214 ? 16.476 -2.514 9.466 1.00 64.56 214 ARG A N 1
ATOM 1614 C CA . ARG A 1 214 ? 15.958 -3.384 8.397 1.00 64.56 214 ARG A CA 1
ATOM 1615 C C . ARG A 1 214 ? 15.559 -2.556 7.178 1.00 64.56 214 ARG A C 1
ATOM 1617 O O . ARG A 1 214 ? 14.392 -2.240 6.970 1.00 64.56 214 ARG A O 1
ATOM 1624 N N . LEU A 1 215 ? 16.544 -2.221 6.348 1.00 61.53 215 LEU A N 1
ATOM 1625 C CA . LEU A 1 215 ? 16.313 -1.486 5.104 1.00 61.53 215 LEU A CA 1
ATOM 1626 C C . LEU A 1 215 ? 15.832 -2.410 3.984 1.00 61.53 215 LEU A C 1
ATOM 1628 O O . LEU A 1 215 ? 16.429 -3.454 3.733 1.00 61.53 215 LEU A O 1
ATOM 1632 N N . GLU A 1 216 ? 14.817 -1.965 3.244 1.00 58.44 216 GLU A N 1
ATOM 1633 C CA . GLU A 1 216 ? 14.254 -2.688 2.096 1.00 58.44 216 GLU A CA 1
ATOM 1634 C C . GLU A 1 216 ? 15.263 -2.898 0.954 1.00 58.44 216 GLU A C 1
ATOM 1636 O O . GLU A 1 216 ? 15.199 -3.912 0.266 1.00 58.44 216 GLU A O 1
ATOM 1641 N N . ALA A 1 217 ? 16.204 -1.969 0.749 1.00 58.97 217 ALA A N 1
ATOM 1642 C CA . ALA A 1 217 ? 17.141 -2.002 -0.382 1.00 58.97 217 ALA A CA 1
ATOM 1643 C C . ALA A 1 217 ? 18.608 -1.716 -0.003 1.00 58.97 217 ALA A C 1
ATOM 1645 O O . ALA A 1 217 ? 19.439 -1.525 -0.886 1.00 58.97 217 ALA A O 1
ATOM 1646 N N . GLY A 1 218 ? 18.944 -1.664 1.292 1.00 54.50 218 GLY A N 1
ATOM 1647 C CA . GLY A 1 218 ? 20.318 -1.428 1.764 1.00 54.50 218 GLY A CA 1
ATOM 1648 C C . GLY A 1 218 ? 20.894 -0.030 1.486 1.00 54.50 218 GLY A C 1
ATOM 1649 O O . GLY A 1 218 ? 22.083 0.181 1.708 1.00 54.50 218 GLY A O 1
ATOM 1650 N N . ILE A 1 219 ? 20.082 0.927 1.019 1.00 57.97 219 ILE A N 1
ATOM 1651 C CA . ILE A 1 219 ? 20.519 2.298 0.721 1.00 57.97 219 ILE A CA 1
ATOM 1652 C C . ILE A 1 219 ? 20.027 3.230 1.835 1.00 57.97 219 ILE A C 1
ATOM 1654 O O . ILE A 1 219 ? 18.854 3.578 1.885 1.00 57.97 219 ILE A O 1
ATOM 1658 N N . THR A 1 220 ? 20.917 3.632 2.739 1.00 59.22 220 THR A N 1
ATOM 1659 C CA . THR A 1 220 ? 20.590 4.450 3.926 1.00 59.22 220 THR A CA 1
ATOM 1660 C C . THR A 1 220 ? 20.307 5.920 3.609 1.00 59.22 220 THR A C 1
ATOM 1662 O O . THR A 1 220 ? 19.634 6.595 4.376 1.00 59.22 220 THR A O 1
ATOM 1665 N N . GLU A 1 221 ? 20.824 6.449 2.498 1.00 66.25 221 GLU A N 1
ATOM 1666 C CA . GLU A 1 221 ? 20.791 7.894 2.233 1.00 66.25 221 GLU A CA 1
ATOM 1667 C C . GLU A 1 221 ? 19.390 8.411 1.855 1.00 66.25 221 GLU A C 1
ATOM 1669 O O . GLU A 1 221 ? 19.015 9.523 2.231 1.00 66.25 221 GLU A O 1
ATOM 1674 N N . PHE A 1 222 ? 18.588 7.587 1.171 1.00 74.50 222 PHE A N 1
ATOM 1675 C CA . PHE A 1 222 ? 17.263 7.968 0.655 1.00 74.50 222 PHE A CA 1
ATOM 1676 C C . PHE A 1 222 ? 16.092 7.453 1.495 1.00 74.50 222 PHE A C 1
ATOM 1678 O O . PHE A 1 222 ? 14.945 7.819 1.232 1.00 74.50 222 PHE A O 1
ATOM 1685 N N . PHE A 1 223 ? 16.373 6.612 2.490 1.00 81.50 223 PHE A N 1
ATOM 1686 C CA . PHE A 1 223 ? 15.364 5.921 3.281 1.00 81.50 223 PHE A CA 1
ATOM 1687 C C . PHE A 1 223 ? 15.343 6.444 4.716 1.00 81.50 223 PHE A C 1
ATOM 1689 O O . PHE A 1 223 ? 16.376 6.812 5.275 1.00 81.50 223 PHE A O 1
ATOM 1696 N N . ASP A 1 224 ? 14.157 6.459 5.312 1.00 82.38 224 ASP A N 1
ATOM 1697 C CA . ASP A 1 224 ? 14.015 6.479 6.761 1.00 82.38 224 ASP A CA 1
ATOM 1698 C C . ASP A 1 224 ? 14.324 5.083 7.319 1.00 82.38 224 ASP A C 1
ATOM 1700 O O . ASP A 1 224 ? 14.036 4.060 6.694 1.00 82.38 224 ASP A O 1
ATOM 1704 N N . ASP A 1 225 ? 14.901 5.046 8.518 1.00 80.25 225 ASP A N 1
ATOM 1705 C CA . ASP A 1 225 ? 15.289 3.812 9.200 1.00 80.25 225 ASP A CA 1
ATOM 1706 C C . ASP A 1 225 ? 14.626 3.749 10.580 1.00 80.25 225 ASP A C 1
ATOM 1708 O O . ASP A 1 225 ? 15.120 4.321 11.551 1.00 80.25 225 ASP A O 1
ATOM 1712 N N . GLY A 1 226 ? 13.444 3.130 10.670 1.00 76.81 226 GLY A N 1
ATOM 1713 C CA . GLY A 1 226 ? 12.719 3.015 11.940 1.00 76.81 226 GLY A CA 1
ATOM 1714 C C . GLY A 1 226 ? 12.185 4.327 12.507 1.00 76.81 226 GLY A C 1
ATOM 1715 O O . GLY A 1 226 ? 11.753 4.351 13.660 1.00 76.81 226 GLY A O 1
ATOM 1716 N N . ARG A 1 227 ? 12.201 5.417 11.730 1.00 85.94 227 ARG A N 1
ATOM 1717 C CA . ARG A 1 227 ? 11.917 6.766 12.232 1.00 85.94 227 ARG A CA 1
ATOM 1718 C C . ARG A 1 227 ? 10.531 6.894 12.862 1.00 85.94 227 ARG A C 1
ATOM 1720 O O . ARG A 1 227 ? 10.440 7.405 13.973 1.00 85.94 227 ARG A O 1
ATOM 1727 N N . LEU A 1 228 ? 9.476 6.370 12.225 1.00 88.81 228 LEU A N 1
ATOM 1728 C CA . LEU A 1 228 ? 8.127 6.441 12.804 1.00 88.81 228 LEU A CA 1
ATOM 1729 C C . LEU A 1 228 ? 8.025 5.645 14.109 1.00 88.81 228 LEU A C 1
ATOM 1731 O O . LEU A 1 228 ? 7.353 6.066 15.042 1.00 88.81 228 LEU A O 1
ATOM 1735 N N . HIS A 1 229 ? 8.721 4.510 14.198 1.00 85.19 229 HIS A N 1
ATOM 1736 C CA . HIS A 1 229 ? 8.788 3.717 15.424 1.00 85.19 229 HIS A CA 1
ATOM 1737 C C . HIS A 1 229 ? 9.524 4.454 16.550 1.00 85.19 229 HIS A C 1
ATOM 1739 O O . HIS A 1 229 ? 9.124 4.347 17.706 1.00 85.19 229 HIS A O 1
ATOM 1745 N N . ALA A 1 230 ? 10.587 5.190 16.217 1.00 85.62 230 ALA A N 1
ATOM 1746 C CA . ALA A 1 230 ? 11.378 5.950 17.178 1.00 85.62 230 ALA A CA 1
ATOM 1747 C C . ALA A 1 230 ? 10.664 7.226 17.657 1.00 85.62 230 ALA A C 1
ATOM 1749 O O . ALA A 1 230 ? 10.724 7.549 18.841 1.00 85.62 230 ALA A O 1
ATOM 1750 N N . GLU A 1 231 ? 9.994 7.945 16.753 1.00 88.00 231 GLU A N 1
ATOM 1751 C CA . GLU A 1 231 ? 9.284 9.196 17.058 1.00 88.00 231 GLU A CA 1
ATOM 1752 C C . GLU A 1 231 ? 7.853 8.957 17.579 1.00 88.00 231 GLU A C 1
ATOM 1754 O O . GLU A 1 231 ? 7.303 9.793 18.294 1.00 88.00 231 GLU A O 1
ATOM 1759 N N . GLY A 1 232 ? 7.244 7.814 17.248 1.00 88.00 232 GLY A N 1
ATOM 1760 C CA . GLY A 1 232 ? 5.887 7.411 17.630 1.00 88.00 232 GLY A CA 1
ATOM 1761 C C . GLY A 1 232 ? 4.792 8.093 16.807 1.00 88.00 232 GLY A C 1
ATOM 1762 O O . GLY A 1 232 ? 3.924 7.425 16.240 1.00 88.00 232 GLY A O 1
ATOM 1763 N N . GLN A 1 233 ? 4.845 9.421 16.720 1.00 91.25 233 GLN A N 1
ATOM 1764 C CA . GLN A 1 233 ? 3.971 10.237 15.883 1.00 91.25 233 GLN A CA 1
ATOM 1765 C C . GLN A 1 233 ? 4.759 11.384 15.253 1.00 91.25 233 GLN A C 1
ATOM 1767 O O . GLN A 1 233 ? 5.713 11.893 15.838 1.00 91.25 233 GLN A O 1
ATOM 1772 N N . SER A 1 234 ? 4.319 11.832 14.082 1.00 94.81 234 SER A N 1
ATOM 1773 C CA . SER A 1 234 ? 4.881 13.007 13.421 1.00 94.81 234 SER A CA 1
ATOM 1774 C C . SER A 1 234 ? 3.806 13.962 12.936 1.00 94.81 234 SER A C 1
ATOM 1776 O O . SER A 1 234 ? 2.655 13.568 12.754 1.00 94.81 234 SER A O 1
ATOM 1778 N N . ALA A 1 235 ? 4.188 15.221 12.728 1.00 97.31 235 ALA A N 1
ATOM 1779 C CA . ALA A 1 235 ? 3.321 16.205 12.102 1.00 97.31 235 ALA A CA 1
ATOM 1780 C C . ALA A 1 235 ? 2.953 15.748 10.685 1.00 97.31 235 ALA A C 1
ATOM 1782 O O . ALA A 1 235 ? 3.777 15.202 9.947 1.00 97.31 235 ALA A O 1
ATOM 1783 N N . ALA A 1 236 ? 1.693 15.947 10.325 1.00 98.00 236 ALA A N 1
ATOM 1784 C CA . ALA A 1 236 ? 1.188 15.603 9.013 1.00 98.00 236 ALA A CA 1
ATOM 1785 C C . ALA A 1 236 ? 0.087 16.569 8.576 1.00 98.00 236 ALA A C 1
ATOM 1787 O O . ALA A 1 236 ? -0.593 17.201 9.388 1.00 98.00 236 ALA A O 1
ATOM 1788 N N . THR A 1 237 ? -0.138 16.627 7.270 1.00 98.12 237 THR A N 1
ATOM 1789 C CA . THR A 1 237 ? -1.325 17.250 6.687 1.00 98.12 237 THR A CA 1
ATOM 1790 C C . THR A 1 237 ? -2.274 16.158 6.208 1.00 98.12 237 THR A C 1
ATOM 1792 O O . THR A 1 237 ? -1.913 15.368 5.335 1.00 98.12 237 THR A O 1
ATOM 1795 N N . LEU A 1 238 ? -3.483 16.120 6.769 1.00 97.88 238 LEU A N 1
ATOM 1796 C CA . LEU A 1 238 ? -4.561 15.226 6.350 1.00 97.88 238 LEU A CA 1
ATOM 1797 C C . LEU A 1 238 ? -5.412 15.897 5.275 1.00 97.88 238 LEU A C 1
ATOM 1799 O O . LEU A 1 238 ? -5.889 17.009 5.479 1.00 97.88 238 LEU A O 1
ATOM 1803 N N . PHE A 1 239 ? -5.660 15.189 4.180 1.00 96.81 239 PHE A N 1
ATOM 1804 C CA . PHE A 1 239 ? -6.640 15.521 3.153 1.00 96.81 239 PHE A CA 1
ATOM 1805 C C . PHE A 1 239 ? -7.769 14.492 3.198 1.00 96.81 239 PHE A C 1
ATOM 1807 O O . PHE A 1 239 ? -7.523 13.288 3.128 1.00 96.81 239 PHE A O 1
ATOM 1814 N N . THR A 1 240 ? -9.006 14.965 3.318 1.00 91.25 240 THR A N 1
ATOM 1815 C CA . THR A 1 240 ? -10.206 14.118 3.374 1.00 91.25 240 THR A CA 1
ATOM 1816 C C . THR A 1 240 ? -11.017 14.223 2.084 1.00 91.25 240 THR A C 1
ATOM 1818 O O . THR A 1 240 ? -10.842 15.147 1.283 1.00 91.25 240 THR A O 1
ATOM 1821 N N . SER A 1 241 ? -11.985 13.320 1.907 1.00 78.69 241 SER A N 1
ATOM 1822 C CA . SER A 1 241 ? -12.910 13.325 0.765 1.00 78.69 241 SER A CA 1
ATOM 1823 C C . SER A 1 241 ? -13.742 14.610 0.606 1.00 78.69 241 SER A C 1
ATOM 1825 O O . SER A 1 241 ? -14.293 14.844 -0.464 1.00 78.69 241 SER A O 1
ATOM 1827 N N . SER A 1 242 ? -13.796 15.487 1.617 1.00 75.06 242 SER A N 1
ATOM 1828 C CA . SER A 1 242 ? -14.425 16.817 1.538 1.00 75.06 242 SER A CA 1
ATOM 1829 C C . SER A 1 242 ? -13.535 17.903 0.909 1.00 75.06 242 SER A C 1
ATOM 1831 O O . SER A 1 242 ? -13.890 19.079 0.962 1.00 75.06 242 SER A O 1
ATOM 1833 N N . CYS A 1 243 ? -12.378 17.541 0.336 1.00 66.00 243 CYS A N 1
ATOM 1834 C CA . CYS A 1 243 ? -11.386 18.461 -0.247 1.00 66.00 243 CYS A CA 1
ATOM 1835 C C . CYS A 1 243 ? -10.828 19.513 0.733 1.00 66.00 243 CYS A C 1
ATOM 1837 O O . CYS A 1 243 ? -10.251 20.516 0.313 1.00 66.00 243 CYS A O 1
ATOM 1839 N N . SER A 1 244 ? -10.966 19.282 2.037 1.00 77.56 244 SER A N 1
ATOM 1840 C CA . SER A 1 244 ? -10.351 20.088 3.091 1.00 77.56 244 SER A CA 1
ATOM 1841 C C . SER A 1 244 ? -9.029 19.466 3.530 1.00 77.56 244 SER A C 1
ATOM 1843 O O . SER A 1 244 ? -8.945 18.246 3.678 1.00 77.56 244 SER A O 1
ATOM 1845 N N . SER A 1 245 ? -8.022 20.302 3.783 1.00 89.25 245 SER A N 1
ATOM 1846 C CA . SER A 1 245 ? -6.782 19.890 4.442 1.00 89.25 245 SER A CA 1
ATOM 1847 C C . SER A 1 245 ? -6.761 20.353 5.896 1.00 89.25 245 SER A C 1
ATOM 1849 O O . SER A 1 245 ? -7.093 21.509 6.168 1.00 89.25 245 SER A O 1
ATOM 1851 N N . VAL A 1 246 ? -6.324 19.495 6.815 1.00 95.25 246 VAL A N 1
ATOM 1852 C CA . VAL A 1 246 ? -6.194 19.815 8.244 1.00 95.25 246 VAL A CA 1
ATOM 1853 C C . VAL A 1 246 ? -4.822 19.372 8.749 1.00 95.25 246 VAL A C 1
ATOM 1855 O O . VAL A 1 246 ? -4.370 18.267 8.452 1.00 95.25 246 VAL A O 1
ATOM 1858 N N . SER A 1 247 ? -4.151 20.232 9.519 1.00 96.38 247 SER A N 1
ATOM 1859 C CA . SER A 1 247 ? -2.931 19.857 10.240 1.00 96.38 247 SER A CA 1
ATOM 1860 C C . SER A 1 247 ? -3.260 18.858 11.347 1.00 96.38 247 SER A C 1
ATOM 1862 O O . SER A 1 247 ? -4.179 19.078 12.134 1.00 96.38 247 SER A O 1
ATOM 1864 N N . THR A 1 248 ? -2.507 17.768 11.414 1.00 97.12 248 THR A N 1
ATOM 1865 C CA . THR A 1 248 ? -2.735 16.659 12.343 1.00 97.12 248 THR A CA 1
ATOM 1866 C C . THR A 1 248 ? -1.415 15.957 12.677 1.00 97.12 248 THR A C 1
ATOM 1868 O O . THR A 1 248 ? -0.335 16.447 12.335 1.00 97.12 248 THR A O 1
ATOM 1871 N N . THR A 1 249 ? -1.493 14.807 13.340 1.00 97.06 249 THR A N 1
ATOM 1872 C CA . THR A 1 249 ? -0.382 13.871 13.481 1.00 97.06 249 THR A CA 1
ATOM 1873 C C . THR A 1 249 ? -0.650 12.563 12.740 1.00 97.06 249 THR A C 1
ATOM 1875 O O . THR A 1 249 ? -1.794 12.185 12.479 1.00 97.06 249 THR A O 1
ATOM 1878 N N . PHE A 1 250 ? 0.430 11.877 12.381 1.00 97.62 250 PHE A N 1
ATOM 1879 C CA . PHE A 1 250 ? 0.412 10.542 11.804 1.00 97.62 250 PHE A CA 1
ATOM 1880 C C . PHE A 1 250 ? 1.301 9.609 12.625 1.00 97.62 250 PHE A C 1
ATOM 1882 O O . PHE A 1 250 ? 2.426 9.965 12.975 1.00 97.62 250 PHE A O 1
ATOM 1889 N N . GLY A 1 251 ? 0.807 8.407 12.909 1.00 96.06 251 GLY A N 1
ATOM 1890 C CA . GLY A 1 251 ? 1.541 7.345 13.591 1.00 96.06 251 GLY A CA 1
ATOM 1891 C C . GLY A 1 251 ? 0.844 5.998 13.442 1.00 96.06 251 GLY A C 1
ATOM 1892 O O . GLY A 1 251 ? -0.154 5.871 12.730 1.00 96.06 251 GLY A O 1
ATOM 1893 N N . PHE A 1 252 ? 1.340 4.978 14.143 1.00 95.06 252 PHE A N 1
ATOM 1894 C CA . PHE A 1 252 ? 0.701 3.658 14.115 1.00 95.06 252 PHE A CA 1
ATOM 1895 C C . PHE A 1 252 ? -0.714 3.666 14.705 1.00 95.06 252 PHE A C 1
ATOM 1897 O O . PHE A 1 252 ? -1.550 2.900 14.233 1.00 95.06 252 PHE A O 1
ATOM 1904 N N . ASP A 1 253 ? -1.020 4.571 15.644 1.00 95.62 253 ASP A N 1
ATOM 1905 C CA . ASP A 1 253 ? -2.393 4.806 16.117 1.00 95.62 253 ASP A CA 1
ATOM 1906 C C . ASP A 1 253 ? -3.329 5.215 14.980 1.00 95.62 253 ASP A C 1
ATOM 1908 O O . ASP A 1 253 ? -4.390 4.623 14.840 1.00 95.62 253 ASP A O 1
ATOM 1912 N N . THR A 1 254 ? -2.903 6.107 14.082 1.00 96.81 254 THR A N 1
ATOM 1913 C CA . THR A 1 254 ? -3.697 6.510 12.910 1.00 96.81 254 THR A CA 1
ATOM 1914 C C . THR A 1 254 ? -4.089 5.311 12.037 1.00 96.81 254 THR A C 1
ATOM 1916 O O . THR A 1 254 ? -5.217 5.214 11.560 1.00 96.81 254 THR A O 1
ATOM 1919 N N . ILE A 1 255 ? -3.169 4.361 11.842 1.00 96.75 255 ILE A N 1
ATOM 1920 C CA . ILE A 1 255 ? -3.415 3.123 11.084 1.00 96.75 255 ILE A CA 1
ATOM 1921 C C . ILE A 1 255 ? -4.285 2.142 11.876 1.00 96.75 255 ILE A C 1
ATOM 1923 O O . ILE A 1 255 ? -5.209 1.543 11.321 1.00 96.75 255 ILE A O 1
ATOM 1927 N N . GLY A 1 256 ? -4.004 1.978 13.168 1.00 96.62 256 GLY A N 1
ATOM 1928 C CA . GLY A 1 256 ? -4.775 1.116 14.056 1.00 96.62 256 GLY A CA 1
ATOM 1929 C C . GLY A 1 256 ? -6.236 1.545 14.152 1.00 96.62 256 GLY A C 1
ATOM 1930 O O . GLY A 1 256 ? -7.123 0.699 14.056 1.00 96.62 256 GLY A O 1
ATOM 1931 N N . ASP A 1 257 ? -6.479 2.845 14.286 1.00 96.69 257 ASP A N 1
ATOM 1932 C CA . ASP A 1 257 ? -7.807 3.429 14.448 1.00 96.69 257 ASP A CA 1
ATOM 1933 C C . ASP A 1 257 ? -8.601 3.364 13.137 1.00 96.69 257 ASP A C 1
ATOM 1935 O O . ASP A 1 257 ? -9.765 2.963 13.152 1.00 96.69 257 ASP A O 1
ATOM 1939 N N . PHE A 1 258 ? -7.954 3.607 11.989 1.00 97.56 258 PHE A N 1
ATOM 1940 C CA . PHE A 1 258 ? -8.548 3.375 10.667 1.00 97.56 258 PHE A CA 1
ATOM 1941 C C . PHE A 1 258 ? -9.054 1.929 10.511 1.00 97.56 258 PHE A C 1
ATOM 1943 O O . PHE A 1 258 ? -10.204 1.689 10.130 1.00 97.56 258 PHE A O 1
ATOM 1950 N N . PHE A 1 259 ? -8.228 0.934 10.853 1.00 97.94 259 PHE A N 1
ATOM 1951 C CA . PHE A 1 259 ? -8.661 -0.462 10.779 1.00 97.94 259 PHE A CA 1
ATOM 1952 C C . PHE A 1 259 ? -9.697 -0.827 11.845 1.00 97.94 259 PHE A C 1
ATOM 1954 O O . PHE A 1 259 ? -10.585 -1.628 11.558 1.00 97.94 259 PHE A O 1
ATOM 1961 N N . ALA A 1 260 ? -9.623 -0.266 13.053 1.00 96.69 260 ALA A N 1
ATOM 1962 C CA . ALA A 1 260 ? -10.635 -0.485 14.083 1.00 96.69 260 ALA A CA 1
ATOM 1963 C C . ALA A 1 260 ? -12.009 0.022 13.623 1.00 96.69 260 ALA A C 1
ATOM 1965 O O . ALA A 1 260 ? -12.986 -0.730 13.687 1.00 96.69 260 ALA A O 1
ATOM 1966 N N . HIS A 1 261 ? -12.061 1.228 13.058 1.00 96.06 261 HIS A N 1
ATOM 1967 C CA . HIS A 1 261 ? -13.280 1.813 12.512 1.00 96.06 261 HIS A CA 1
ATOM 1968 C C . HIS A 1 261 ? -13.890 0.929 11.414 1.00 96.06 261 HIS A C 1
ATOM 1970 O O . HIS A 1 261 ? -15.050 0.535 11.490 1.00 96.06 261 HIS A O 1
ATOM 1976 N N . HIS A 1 262 ? -13.098 0.515 10.424 1.00 95.69 262 HIS A N 1
ATOM 1977 C CA . HIS A 1 262 ? -13.651 -0.221 9.284 1.00 95.69 262 HIS A CA 1
ATOM 1978 C C . HIS A 1 262 ? -13.830 -1.728 9.502 1.00 95.69 262 HIS A C 1
ATOM 1980 O O . HIS A 1 262 ? -14.586 -2.354 8.756 1.00 95.69 262 HIS A O 1
ATOM 1986 N N . LEU A 1 263 ? -13.142 -2.345 10.469 1.00 96.00 263 LEU A N 1
ATOM 1987 C CA . LEU A 1 263 ? -13.197 -3.796 10.691 1.00 96.00 263 LEU A CA 1
ATOM 1988 C C . LEU A 1 263 ? -13.921 -4.198 11.975 1.00 96.00 263 LEU A C 1
ATOM 1990 O O . LEU A 1 263 ? -14.405 -5.328 12.051 1.00 96.00 263 LEU A O 1
ATOM 1994 N N . ILE A 1 264 ? -13.971 -3.347 12.999 1.00 92.06 264 ILE A N 1
ATOM 1995 C CA . ILE A 1 264 ? -14.524 -3.702 14.313 1.00 92.06 264 ILE A CA 1
ATOM 1996 C C . ILE A 1 264 ? -15.864 -3.027 14.548 1.00 92.06 264 ILE A C 1
ATOM 1998 O O . ILE A 1 264 ? -16.826 -3.731 14.895 1.00 92.06 264 ILE A O 1
ATOM 2002 N N . GLU A 1 265 ? -15.939 -1.715 14.338 1.00 82.81 265 GLU A N 1
ATOM 2003 C CA . GLU A 1 265 ? -17.181 -0.976 14.529 1.00 82.81 265 GLU A CA 1
ATOM 2004 C C . GLU A 1 265 ? -18.278 -1.578 13.643 1.00 82.81 265 GLU A C 1
ATOM 2006 O O . GLU A 1 265 ? -18.058 -2.019 12.512 1.00 82.81 265 GLU A O 1
ATOM 2011 N N . LYS A 1 266 ? -19.464 -1.750 14.227 1.00 61.78 266 LYS A N 1
ATOM 2012 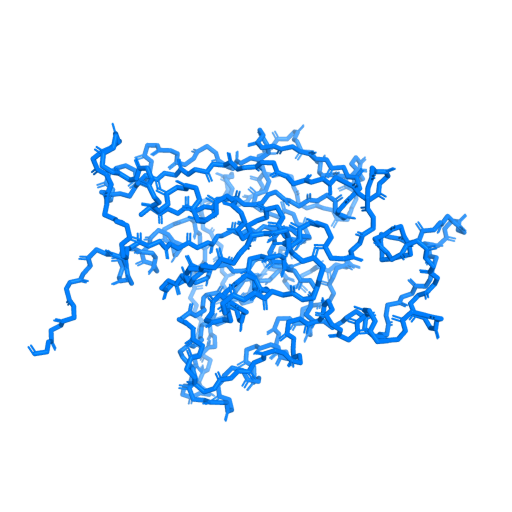C CA . LYS A 1 266 ? -20.619 -2.222 13.468 1.00 61.78 266 LYS A CA 1
ATOM 2013 C C . LYS A 1 266 ? -21.084 -1.053 12.617 1.00 61.78 266 LYS A C 1
ATOM 2015 O O . LYS A 1 266 ? -21.184 0.049 13.151 1.00 61.78 266 LYS A O 1
ATOM 2020 N N . ASP A 1 267 ? -21.416 -1.307 11.352 1.00 56.25 267 ASP A N 1
ATOM 2021 C CA . ASP A 1 267 ? -22.207 -0.354 10.580 1.00 56.25 267 ASP A CA 1
ATOM 2022 C C . ASP A 1 267 ? -23.449 -0.049 11.426 1.00 56.25 267 ASP A C 1
ATOM 2024 O O . ASP A 1 267 ? -24.252 -0.941 11.713 1.00 56.25 267 ASP A O 1
ATOM 2028 N N . ILE A 1 268 ? -23.547 1.177 11.940 1.00 37.94 268 ILE A N 1
ATOM 2029 C CA . ILE A 1 268 ? -24.763 1.648 12.591 1.00 37.94 268 ILE A CA 1
ATOM 2030 C C . ILE A 1 268 ? -25.727 1.924 11.436 1.00 37.94 268 ILE A C 1
ATOM 2032 O O . ILE A 1 268 ? -25.791 3.041 10.929 1.00 37.94 268 ILE A O 1
ATOM 2036 N N . SER A 1 269 ? -26.383 0.870 10.953 1.00 34.53 269 SER A N 1
ATOM 2037 C CA . SER A 1 269 ? -27.478 0.932 9.983 1.00 34.53 269 SER A CA 1
ATOM 2038 C C . SER A 1 269 ? -28.792 0.600 10.666 1.00 34.53 269 SER A C 1
ATOM 2040 O O . SER A 1 269 ? -28.841 -0.496 11.277 1.00 34.53 269 SER A O 1
#

Secondary structure (DSSP, 8-state):
-EEEE--STTTS--GGGS-S-HHHHHTTT--EEE-----TTT--TTHHHHHHHHHHHHHHHTGGGGT--TT--EEEEEHHHHHHHHHHHHHTTSS--TT-SS-S----SEEEEES--S--TT--SB-TTSSBPHHHHHHTS-GGG-HHHHHHT-GGGG--TTPPEEEEEEETT-SSS-THHHHHHHHHHHHHT--EEEEEETT--BTTTSPTT--SSS--SSB--SHHHHHSEEEEEEE-TTS-EEEEEEEHHHHHHHHHHHHTS----

Nearest PDB structures (foldseek):
  6xyc-assembly1_A  TM=7.639E-01  e=2.849E-19  metagenome
  6mly-assembly1_A  TM=8.588E-01  e=3.187E-18  Bacteroides eggerthii
  2hm7-assembly1_A  TM=7.514E-01  e=6.641E-12  Alicyclobacillus acidocaldarius
  1u4n-assembly1_A  TM=7.142E-01  e=2.024E-11  Alicyclobacillus acidocaldarius
  4kry-assembly1_B  TM=7.760E-01  e=3.907E-09  Escherichia coli K-12

Radius of gyration: 17.16 Å; Cα contacts (8 Å, |Δi|>4): 613; chains: 1; bounding box: 51×42×46 Å

Organism: NCBI:txid758802

Foldseek 3Di:
DEEEFEAQLLADDALVQAFPCQVVLVVLVDGYHRHDFHGLVRDAPPRRLLRLLVVLVVCLVCVVVVVHHSQQYAYEYFAQSLLSSLLLQLCQPPQDDVPRPGGDGSHHQEGEHELYAQAQLPPAQADPVRHGHSNCSNHVHGSPVRNVRRCNSHSLNSAALPGHAYEYEYECLEPPRHCVRVVSNQVSNLVSNHWYKYKHFYRAYGPCSGAAPDDSHPDPPRHDGVNLVVVQKGWIWIATSVRDIDIDIDHVVVVSVSSSVRRPDDPPD